Protein AF-X0UAB3-F1 (afdb_monomer)

Foldseek 3Di:
DVVCVVVVNPPVDDDDDDLLQADPAAFQAAQEAEEAAVVVSVVSHHQPLRVLRRHHAQGKYKYANDDDPVSLVVSQFDDWDDDPRIIITTRHDDPLAWWQFALLSALQSVNDTSRPPDDPDDDDQDDDDDDDPPPQFDKFQWTGEQQKTWIWTWDADPVRPDTWIKIWIARNRNRHTQDIDTAADPLHHRFQWGDYSQWIWHARHQQAFIFIAGNRYRHTPGTQPPLGQWPHWHADPQWIWTFHQFKIWTAHPPPSDTPDMDTDGGDDHGDNDD

Structure (mmCIF, N/CA/C/O backbone):
data_AF-X0UAB3-F1
#
_entry.id   AF-X0UAB3-F1
#
loop_
_atom_site.group_PDB
_atom_site.id
_atom_site.type_symbol
_atom_site.label_atom_id
_atom_site.label_alt_id
_atom_site.label_comp_id
_atom_site.label_asym_id
_atom_site.label_entity_id
_atom_site.label_seq_id
_atom_site.pdbx_PDB_ins_code
_atom_site.Cartn_x
_atom_site.Cartn_y
_atom_site.Cartn_z
_atom_site.occupancy
_atom_site.B_iso_or_equiv
_atom_site.auth_seq_id
_atom_site.auth_comp_id
_atom_site.auth_asym_id
_atom_site.auth_atom_id
_atom_site.pdbx_PDB_model_num
ATOM 1 N N . ARG A 1 1 ? 14.392 18.005 -23.464 1.00 85.31 1 ARG A N 1
ATOM 2 C CA . ARG A 1 1 ? 14.150 18.928 -22.321 1.00 85.31 1 ARG A CA 1
ATOM 3 C C . ARG A 1 1 ? 13.125 20.023 -22.640 1.00 85.31 1 ARG A C 1
ATOM 5 O O . ARG A 1 1 ? 12.101 20.034 -21.973 1.00 85.31 1 ARG A O 1
ATOM 12 N N . ALA A 1 2 ? 13.341 20.881 -23.650 1.00 91.12 2 ALA A N 1
ATOM 13 C CA . ALA A 1 2 ? 12.418 21.980 -23.999 1.00 91.12 2 ALA A CA 1
ATOM 14 C C . ALA A 1 2 ? 10.956 21.528 -24.200 1.00 91.12 2 ALA A C 1
ATOM 16 O O . ALA A 1 2 ? 10.045 22.136 -23.651 1.00 91.12 2 ALA A O 1
ATOM 17 N N . PHE A 1 3 ? 10.741 20.396 -24.880 1.00 93.38 3 PHE A N 1
ATOM 18 C CA . PHE A 1 3 ? 9.409 19.804 -25.062 1.00 93.38 3 PHE A CA 1
ATOM 19 C C . PHE A 1 3 ? 8.708 19.416 -23.744 1.00 93.38 3 PHE A C 1
ATOM 21 O O . PHE A 1 3 ? 7.523 19.661 -23.568 1.00 93.38 3 PHE A O 1
ATOM 28 N N . ILE A 1 4 ? 9.433 18.842 -22.778 1.00 93.62 4 ILE A N 1
ATOM 29 C CA . ILE A 1 4 ? 8.861 18.454 -21.473 1.00 93.62 4 ILE A CA 1
ATOM 30 C C . ILE A 1 4 ? 8.449 19.703 -20.687 1.00 93.62 4 ILE A C 1
ATOM 32 O O . ILE A 1 4 ? 7.400 19.730 -20.044 1.00 93.62 4 ILE A O 1
ATOM 36 N N . GLN A 1 5 ? 9.277 20.747 -20.757 1.00 93.88 5 GLN A N 1
ATOM 37 C CA . GLN A 1 5 ? 9.010 22.019 -20.101 1.00 93.88 5 GLN A CA 1
ATOM 38 C C . GLN A 1 5 ? 7.811 22.740 -20.725 1.00 93.88 5 GLN A C 1
ATOM 40 O O . GLN A 1 5 ? 6.956 23.208 -19.980 1.00 93.88 5 GLN A O 1
ATOM 45 N N . SER A 1 6 ? 7.688 22.766 -22.057 1.00 95.81 6 SER A N 1
ATOM 46 C CA . SER A 1 6 ? 6.532 23.381 -22.728 1.00 95.81 6 SER A CA 1
ATOM 47 C C . SER A 1 6 ? 5.211 22.661 -22.437 1.00 95.81 6 SER A C 1
ATOM 49 O O . SER A 1 6 ? 4.149 23.268 -22.530 1.00 95.81 6 SER A O 1
ATOM 51 N N . LYS A 1 7 ? 5.261 21.385 -22.030 1.00 96.44 7 LYS A N 1
ATOM 52 C CA . LYS A 1 7 ? 4.102 20.618 -21.548 1.00 96.44 7 LYS A CA 1
ATOM 53 C C . LYS A 1 7 ? 3.841 20.755 -20.041 1.00 96.44 7 LYS A C 1
ATOM 55 O O . LYS A 1 7 ? 2.912 20.132 -19.541 1.00 96.44 7 LYS A O 1
ATOM 60 N N . GLY A 1 8 ? 4.648 21.523 -19.302 1.00 94.69 8 GLY A N 1
ATOM 61 C CA . GLY A 1 8 ? 4.503 21.678 -17.848 1.00 94.69 8 GLY A CA 1
ATOM 62 C C . GLY A 1 8 ? 4.806 20.401 -17.050 1.00 94.69 8 GLY A C 1
ATOM 63 O O . GLY A 1 8 ? 4.380 20.268 -15.906 1.00 94.69 8 GLY A O 1
ATOM 64 N N . LEU A 1 9 ? 5.532 19.449 -17.645 1.00 94.69 9 LEU A N 1
ATOM 65 C CA . LEU A 1 9 ? 5.823 18.136 -17.052 1.00 94.69 9 LEU A CA 1
ATOM 66 C C . LEU A 1 9 ? 7.202 18.069 -16.380 1.00 94.69 9 LEU A C 1
ATOM 68 O O . LEU A 1 9 ? 7.599 17.021 -15.866 1.00 94.69 9 LEU A O 1
ATOM 72 N N . TYR A 1 10 ? 7.948 19.174 -16.383 1.00 89.50 10 TYR A N 1
ATOM 73 C CA . TYR A 1 10 ? 9.294 19.223 -15.821 1.00 89.50 10 TYR A CA 1
ATOM 74 C C . TYR A 1 10 ? 9.285 18.878 -14.323 1.00 89.50 10 TYR A C 1
ATOM 76 O O . TYR A 1 10 ? 8.430 19.339 -13.571 1.00 89.50 10 TYR A O 1
ATOM 84 N N . GLY A 1 11 ? 10.223 18.031 -13.893 1.00 87.94 11 GLY A N 1
ATOM 85 C CA . GLY A 1 11 ? 10.308 17.520 -12.519 1.00 87.94 11 GLY A CA 1
ATOM 86 C C . GLY A 1 11 ? 9.420 16.303 -12.230 1.00 87.94 11 GLY A C 1
ATOM 87 O O . GLY A 1 11 ? 9.748 15.529 -11.338 1.00 87.94 11 GLY A O 1
ATOM 88 N N . ARG A 1 12 ? 8.344 16.084 -13.000 1.00 89.94 12 ARG A N 1
ATOM 89 C CA . ARG A 1 12 ? 7.556 14.833 -12.972 1.00 89.94 12 ARG A CA 1
ATOM 90 C C . ARG A 1 12 ? 8.036 13.829 -14.011 1.00 89.94 12 ARG A C 1
ATOM 92 O O . ARG A 1 12 ? 7.967 12.629 -13.785 1.00 89.94 12 ARG A O 1
ATOM 99 N N . VAL A 1 13 ? 8.505 14.342 -15.144 1.00 93.38 13 VAL A N 1
ATOM 100 C CA . VAL A 1 13 ? 9.089 13.566 -16.232 1.00 93.38 13 VAL A CA 1
ATOM 101 C C . VAL A 1 13 ? 10.544 13.984 -16.385 1.00 93.38 13 VAL A C 1
ATOM 103 O O . VAL A 1 13 ? 10.855 15.168 -16.550 1.00 93.38 13 VAL A O 1
ATOM 106 N N . SER A 1 14 ? 11.431 12.998 -16.352 1.00 89.75 14 SER A N 1
ATOM 107 C CA . SER A 1 14 ? 12.828 13.116 -16.751 1.00 89.75 14 SER A CA 1
ATOM 108 C C . SER A 1 14 ? 13.074 12.243 -17.980 1.00 89.75 14 SER A C 1
ATOM 110 O O . SER A 1 14 ? 12.345 11.290 -18.244 1.00 89.75 14 SER A O 1
ATOM 112 N N . VAL A 1 15 ? 14.080 12.612 -18.767 1.00 91.12 15 VAL A N 1
ATOM 113 C CA . VAL A 1 15 ? 14.556 11.821 -19.904 1.00 91.12 15 VAL A CA 1
ATOM 114 C C . VAL A 1 15 ? 16.067 11.810 -19.825 1.00 91.12 15 VAL A C 1
ATOM 116 O O . VAL A 1 15 ? 16.679 12.857 -19.602 1.00 91.12 15 VAL A O 1
ATOM 119 N N . GLU A 1 16 ? 16.644 10.637 -20.022 1.00 87.94 16 GLU A N 1
ATOM 120 C CA . GLU A 1 16 ? 18.075 10.399 -19.944 1.00 87.94 16 GLU A CA 1
ATOM 121 C C . GLU A 1 16 ? 18.518 9.584 -21.159 1.00 87.94 16 GLU A C 1
ATOM 123 O O . GLU A 1 16 ? 17.743 8.801 -21.712 1.00 87.94 16 GLU A O 1
ATOM 128 N N . GLN A 1 17 ? 19.756 9.798 -21.596 1.00 88.38 17 GLN A N 1
ATOM 129 C CA . GLN A 1 17 ? 20.394 8.912 -22.561 1.00 88.38 17 GLN A CA 1
ATOM 130 C C . GLN A 1 17 ? 20.946 7.707 -21.804 1.00 88.38 17 GLN A C 1
ATOM 132 O O . GLN A 1 17 ? 21.662 7.874 -20.824 1.00 88.38 17 GLN A O 1
ATOM 137 N N . SER A 1 18 ? 20.626 6.500 -22.256 1.00 85.88 18 SER A N 1
ATOM 138 C CA . SER A 1 18 ? 21.084 5.266 -21.624 1.00 85.88 18 SER A CA 1
ATOM 139 C C . SER A 1 18 ? 21.777 4.385 -22.652 1.00 85.88 18 SER A C 1
ATOM 141 O O . SER A 1 18 ? 21.338 4.290 -23.799 1.00 85.88 18 SER A O 1
ATOM 143 N N . ASP A 1 19 ? 22.840 3.710 -22.220 1.00 87.69 19 ASP A N 1
ATOM 144 C CA . ASP A 1 19 ? 23.480 2.631 -22.975 1.00 87.69 19 ASP A CA 1
ATOM 145 C C . ASP A 1 19 ? 22.664 1.324 -22.942 1.00 87.69 19 ASP A C 1
ATOM 147 O O . ASP A 1 19 ? 23.064 0.327 -23.539 1.00 87.69 19 ASP A O 1
ATOM 151 N N . MET A 1 20 ? 21.521 1.339 -22.244 1.00 86.38 20 MET A N 1
ATOM 152 C CA . MET A 1 20 ? 20.597 0.232 -22.013 1.00 86.38 20 MET A CA 1
ATOM 153 C C . MET A 1 20 ? 21.186 -0.954 -21.245 1.00 86.38 20 MET A C 1
ATOM 155 O O . MET A 1 20 ? 20.482 -1.939 -21.058 1.00 86.38 20 MET A O 1
ATOM 159 N N . LYS A 1 21 ? 22.423 -0.878 -20.742 1.00 90.00 21 LYS A N 1
ATOM 160 C CA . LYS A 1 21 ? 23.054 -1.974 -19.987 1.00 90.00 21 LYS A CA 1
ATOM 161 C C . LYS A 1 21 ? 22.702 -1.922 -18.508 1.00 90.00 21 LYS A C 1
ATOM 163 O O . LYS A 1 21 ? 22.518 -2.965 -17.881 1.00 90.00 21 LYS A O 1
ATOM 168 N N . ARG A 1 22 ? 22.606 -0.711 -17.950 1.00 92.94 22 ARG A N 1
ATOM 169 C CA . ARG A 1 22 ? 22.250 -0.482 -16.547 1.00 92.94 22 ARG A CA 1
ATOM 170 C C . ARG A 1 22 ? 21.273 0.676 -16.411 1.00 92.94 22 ARG A C 1
ATOM 172 O O . ARG A 1 22 ? 21.481 1.755 -16.957 1.00 92.94 22 ARG A O 1
ATOM 179 N N . LEU A 1 23 ? 20.215 0.449 -15.647 1.00 94.00 23 LEU A N 1
ATOM 180 C CA . LEU A 1 23 ? 19.216 1.453 -15.333 1.00 94.00 23 LEU A CA 1
ATOM 181 C C . LEU A 1 23 ? 19.685 2.277 -14.119 1.00 94.00 23 LEU A C 1
ATOM 183 O O . LEU A 1 23 ? 20.128 1.692 -13.122 1.00 94.00 23 LEU A O 1
ATOM 187 N N . PRO A 1 24 ? 19.554 3.617 -14.147 1.00 92.75 24 PRO A N 1
ATOM 188 C CA . PRO A 1 24 ? 20.057 4.525 -13.109 1.00 92.75 24 PRO A CA 1
ATOM 189 C C . PRO A 1 24 ? 19.166 4.548 -11.850 1.00 92.75 24 PRO A C 1
ATOM 191 O O . PRO A 1 24 ? 18.986 5.577 -11.204 1.00 92.75 24 PRO A O 1
ATOM 194 N N . TYR A 1 25 ? 18.585 3.404 -11.490 1.00 93.94 25 TYR A N 1
ATOM 195 C CA . TYR A 1 25 ? 17.686 3.245 -10.353 1.00 93.94 25 TYR A CA 1
ATOM 196 C C . TYR A 1 25 ? 18.248 2.238 -9.357 1.00 93.94 25 TYR A C 1
ATOM 198 O O . TYR A 1 25 ? 18.882 1.245 -9.732 1.00 93.94 25 TYR A O 1
ATOM 206 N N . ALA A 1 26 ? 17.993 2.485 -8.073 1.00 93.75 26 ALA A N 1
ATOM 207 C CA . ALA A 1 26 ? 18.282 1.532 -7.011 1.00 93.75 26 ALA A CA 1
ATOM 208 C C . ALA A 1 26 ? 17.452 0.248 -7.182 1.00 93.75 26 ALA A C 1
ATOM 210 O 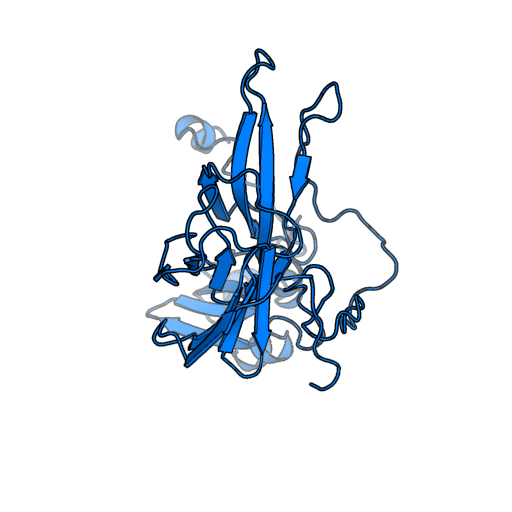O . ALA A 1 26 ? 16.507 0.186 -7.970 1.00 93.75 26 ALA A O 1
ATOM 211 N N . GLU A 1 27 ? 17.839 -0.802 -6.466 1.00 93.88 27 GLU A N 1
ATOM 212 C CA . GLU A 1 27 ? 17.008 -1.999 -6.359 1.00 93.88 27 GLU A CA 1
ATOM 213 C C . GLU A 1 27 ? 15.643 -1.682 -5.728 1.00 93.88 27 GLU A C 1
ATOM 215 O O . GLU A 1 27 ? 15.549 -0.835 -4.839 1.00 93.88 27 GLU A O 1
ATOM 220 N N . ASN A 1 28 ? 14.594 -2.381 -6.170 1.00 95.31 28 ASN A N 1
ATOM 221 C CA . ASN A 1 28 ? 13.241 -2.268 -5.616 1.00 95.31 28 ASN A CA 1
ATOM 222 C C . ASN A 1 28 ? 12.719 -0.821 -5.526 1.00 95.31 28 ASN A C 1
ATOM 224 O O . ASN A 1 28 ? 12.145 -0.435 -4.510 1.00 95.31 28 ASN A O 1
ATOM 228 N N . LEU A 1 29 ? 12.934 -0.012 -6.567 1.00 96.38 29 LEU A N 1
ATOM 229 C CA . LEU A 1 29 ? 12.560 1.405 -6.581 1.00 96.38 29 LEU A CA 1
ATOM 230 C C . LEU A 1 29 ? 11.394 1.712 -7.530 1.00 96.38 29 LEU A C 1
ATOM 232 O O . LEU A 1 29 ? 10.594 2.602 -7.255 1.00 96.38 29 LEU A O 1
ATOM 236 N N . VAL A 1 30 ? 11.291 1.007 -8.654 1.00 97.56 30 VAL A N 1
ATOM 237 C CA . VAL A 1 30 ? 10.366 1.323 -9.750 1.00 97.56 30 VAL A CA 1
ATOM 238 C C . VAL A 1 30 ? 9.122 0.437 -9.671 1.00 97.56 30 VAL A C 1
ATOM 240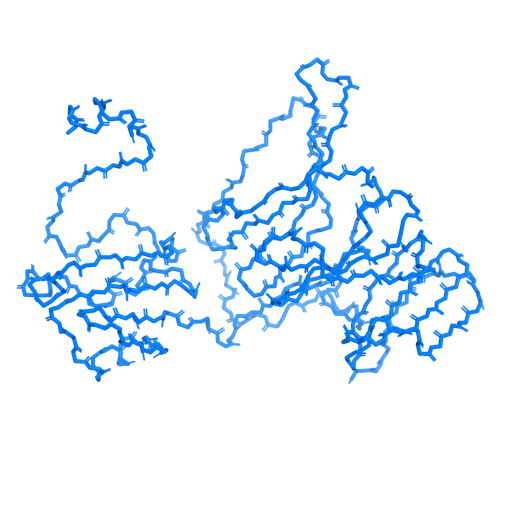 O O . VAL A 1 30 ? 9.236 -0.780 -9.662 1.00 97.56 30 VAL A O 1
ATOM 243 N N . ASN A 1 31 ? 7.918 1.012 -9.664 1.00 97.69 31 ASN A N 1
ATOM 244 C CA . ASN A 1 31 ? 6.680 0.214 -9.658 1.00 97.69 31 ASN A CA 1
ATOM 245 C C . ASN A 1 31 ? 6.307 -0.353 -11.030 1.00 97.69 31 ASN A C 1
ATOM 247 O O . ASN A 1 31 ? 5.654 -1.390 -11.115 1.00 97.69 31 ASN A O 1
ATOM 251 N N . LEU A 1 32 ? 6.669 0.348 -12.104 1.00 97.81 32 LEU A N 1
ATOM 252 C CA . LEU A 1 32 ? 6.261 0.005 -13.458 1.00 97.81 32 LEU A CA 1
ATOM 253 C C . LEU A 1 32 ? 7.374 0.332 -14.450 1.00 97.81 32 LEU A C 1
ATOM 255 O O . LEU A 1 32 ? 7.808 1.479 -14.544 1.00 97.81 32 LEU A O 1
ATOM 259 N N . VAL A 1 33 ? 7.786 -0.665 -15.225 1.00 97.19 33 VAL A N 1
ATOM 260 C CA . VAL A 1 33 ? 8.626 -0.481 -16.411 1.00 97.19 33 VAL A CA 1
ATOM 261 C C . VAL A 1 33 ? 7.766 -0.750 -17.635 1.00 97.19 33 VAL A C 1
ATOM 263 O O . VAL A 1 33 ? 7.107 -1.783 -17.710 1.00 97.19 33 VAL A O 1
ATOM 266 N N . VAL A 1 34 ? 7.773 0.174 -18.595 1.00 97.06 34 VAL A N 1
ATOM 267 C CA . VAL A 1 34 ? 7.040 0.029 -19.857 1.00 97.06 34 VAL A CA 1
ATOM 268 C C . VAL A 1 34 ? 8.036 -0.019 -21.010 1.00 97.06 34 VAL A C 1
ATOM 270 O O . VAL A 1 34 ? 8.827 0.906 -21.173 1.00 97.06 34 VAL A O 1
ATOM 273 N N . ALA A 1 35 ? 7.996 -1.084 -21.807 1.00 95.50 35 ALA A N 1
ATOM 274 C CA . ALA A 1 35 ? 8.861 -1.271 -22.968 1.00 95.50 35 ALA A CA 1
ATOM 275 C C . ALA A 1 35 ? 8.016 -1.517 -24.219 1.00 95.50 35 ALA A C 1
ATOM 277 O O . ALA A 1 35 ? 7.386 -2.560 -24.360 1.00 95.50 35 ALA A O 1
ATOM 278 N N . GLU A 1 36 ? 7.997 -0.568 -25.150 1.00 94.75 36 GLU A N 1
ATOM 279 C CA . GLU A 1 36 ? 7.212 -0.742 -26.374 1.00 94.75 36 GLU A CA 1
ATOM 280 C C . GLU A 1 36 ? 7.700 -1.920 -27.226 1.00 94.75 36 GLU A C 1
ATOM 282 O O . GLU A 1 36 ? 6.878 -2.647 -27.766 1.00 94.75 36 GLU A O 1
ATOM 287 N N . ASP A 1 37 ? 9.008 -2.151 -27.289 1.00 93.88 37 ASP A N 1
ATOM 288 C CA . ASP A 1 37 ? 9.599 -3.331 -27.918 1.00 93.88 37 ASP A CA 1
ATOM 289 C C . ASP A 1 37 ? 10.715 -3.867 -27.020 1.00 93.88 37 ASP A C 1
ATOM 291 O O . ASP A 1 37 ? 11.857 -3.405 -27.058 1.00 93.88 37 ASP A O 1
ATOM 295 N N . LEU A 1 38 ? 10.369 -4.821 -26.155 1.00 94.56 38 LEU A N 1
ATOM 296 C CA . LEU A 1 38 ? 11.330 -5.429 -25.244 1.00 94.56 38 LEU A CA 1
ATOM 297 C C . LEU A 1 38 ? 12.394 -6.225 -26.004 1.00 94.56 38 LEU A C 1
ATOM 299 O O . LEU A 1 38 ? 13.558 -6.159 -25.619 1.00 94.56 38 LEU A O 1
ATOM 303 N N . GLY A 1 39 ? 12.040 -6.914 -27.092 1.00 92.31 39 GLY A N 1
ATOM 304 C CA . GLY A 1 39 ? 12.983 -7.688 -27.900 1.00 92.31 39 GLY A CA 1
ATOM 305 C C . GLY A 1 39 ? 14.128 -6.824 -28.431 1.00 92.31 39 GLY A C 1
ATOM 306 O O . GLY A 1 39 ? 15.300 -7.172 -28.261 1.00 92.31 39 GLY A O 1
ATOM 307 N N . ALA A 1 40 ? 13.806 -5.645 -28.970 1.00 92.38 40 ALA A N 1
ATOM 308 C CA . ALA A 1 40 ? 14.805 -4.680 -29.422 1.00 92.38 40 ALA A CA 1
ATOM 309 C C . ALA A 1 40 ? 15.697 -4.162 -28.279 1.00 92.38 40 ALA A C 1
ATOM 311 O O . ALA A 1 40 ? 16.902 -3.981 -28.468 1.00 92.38 40 ALA A O 1
ATOM 312 N N . LEU A 1 41 ? 15.139 -3.934 -27.083 1.00 92.44 41 LEU A N 1
ATOM 313 C CA . LEU A 1 41 ? 15.923 -3.494 -25.922 1.00 92.44 41 LEU A CA 1
ATOM 314 C C . LEU A 1 41 ? 16.864 -4.590 -25.410 1.00 92.44 41 LEU A C 1
ATOM 316 O O . LEU A 1 41 ? 18.023 -4.301 -25.105 1.00 92.44 41 LEU A O 1
ATOM 320 N N . LEU A 1 42 ? 16.400 -5.842 -25.369 1.00 92.00 42 LEU A N 1
ATOM 321 C CA . LEU A 1 42 ? 17.237 -6.993 -25.024 1.00 92.00 42 LEU A CA 1
ATOM 322 C C . LEU A 1 42 ? 18.375 -7.164 -26.044 1.00 92.00 42 LEU A C 1
ATOM 324 O O . LEU A 1 42 ? 19.520 -7.377 -25.653 1.00 92.00 42 LEU A O 1
ATOM 328 N N . GLY A 1 43 ? 18.089 -6.987 -27.341 1.00 90.19 43 GLY A N 1
ATOM 329 C CA . GLY A 1 43 ? 19.094 -7.018 -28.411 1.00 90.19 43 GLY A CA 1
ATOM 330 C C . GLY A 1 43 ? 20.155 -5.914 -28.309 1.00 90.19 43 GLY A C 1
ATOM 331 O O . GLY A 1 43 ? 21.287 -6.110 -28.740 1.00 90.19 43 GLY A O 1
ATOM 332 N N . LYS A 1 44 ? 19.823 -4.775 -27.686 1.00 91.19 44 LYS A N 1
ATOM 333 C CA . LYS A 1 44 ? 20.766 -3.680 -27.388 1.00 91.19 44 LYS A CA 1
ATOM 334 C C . LYS A 1 44 ? 21.588 -3.897 -26.111 1.00 91.19 44 LYS A C 1
ATOM 336 O O . LYS A 1 44 ? 22.466 -3.090 -25.823 1.00 91.19 44 LYS A O 1
ATOM 341 N N . GLY A 1 45 ? 21.333 -4.972 -25.363 1.00 92.06 45 GLY A N 1
ATOM 342 C CA . GLY A 1 45 ? 22.102 -5.341 -24.173 1.00 92.06 45 GLY A CA 1
ATOM 343 C C . GLY A 1 45 ? 21.396 -5.123 -22.834 1.00 92.06 45 GLY A C 1
ATOM 344 O O . GLY A 1 45 ? 22.028 -5.327 -21.798 1.00 92.06 45 GLY A O 1
ATOM 345 N N . LEU A 1 46 ? 20.106 -4.760 -22.819 1.00 93.81 46 LEU A N 1
ATOM 346 C CA . LEU A 1 46 ? 19.330 -4.726 -21.577 1.00 93.81 46 LEU A CA 1
ATOM 347 C C . LEU A 1 46 ? 19.122 -6.144 -21.047 1.00 93.81 46 LEU A C 1
ATOM 349 O O . LEU A 1 46 ? 18.581 -7.005 -21.734 1.00 93.81 46 LEU A O 1
ATOM 353 N N . ALA A 1 47 ? 19.512 -6.398 -19.800 1.00 94.62 47 ALA A N 1
ATOM 354 C CA . ALA A 1 47 ? 19.272 -7.685 -19.159 1.00 94.62 47 ALA A CA 1
ATOM 355 C C . ALA A 1 47 ? 17.902 -7.712 -18.461 1.00 94.62 47 ALA A C 1
ATOM 357 O O . ALA A 1 47 ? 17.561 -6.796 -17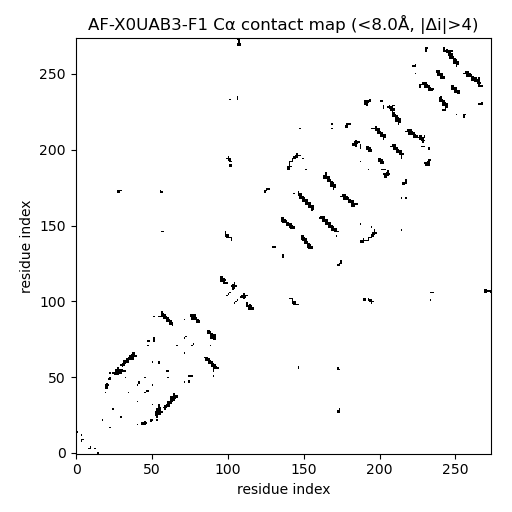.714 1.00 94.62 47 ALA A O 1
ATOM 358 N N . LEU A 1 48 ? 17.148 -8.813 -18.585 1.00 95.50 48 LEU A N 1
ATOM 359 C CA . LEU A 1 48 ? 15.907 -8.999 -17.810 1.00 95.50 48 LEU A CA 1
ATOM 360 C C . LEU A 1 48 ? 16.155 -8.928 -16.296 1.00 95.50 48 LEU A C 1
ATOM 362 O O . LEU A 1 48 ? 15.333 -8.379 -15.566 1.00 95.50 48 LEU A O 1
ATOM 366 N N . LYS A 1 49 ? 17.311 -9.417 -15.827 1.00 97.00 49 LYS A N 1
ATOM 367 C CA . LYS A 1 49 ? 17.731 -9.304 -14.420 1.00 97.00 49 LYS A CA 1
ATOM 368 C C . LYS A 1 49 ? 17.870 -7.855 -13.959 1.00 97.00 49 LYS A C 1
ATOM 370 O O . LYS A 1 49 ? 17.578 -7.564 -12.807 1.00 97.00 49 LYS A O 1
ATOM 375 N N . GLU A 1 50 ? 18.279 -6.949 -14.844 1.00 97.19 50 GLU A N 1
ATOM 376 C CA . GLU A 1 50 ? 18.398 -5.527 -14.519 1.00 97.19 50 GLU A CA 1
ATOM 377 C C . GLU A 1 50 ? 17.019 -4.875 -14.366 1.00 97.19 50 GLU A C 1
ATOM 379 O O . GLU A 1 50 ? 16.779 -4.139 -13.410 1.00 97.19 50 GLU A O 1
ATOM 384 N N . VAL A 1 51 ? 16.076 -5.218 -15.248 1.00 96.94 51 VAL A N 1
ATOM 385 C CA . VAL A 1 51 ? 14.672 -4.800 -15.116 1.00 96.94 51 VAL A CA 1
ATOM 386 C C . VAL A 1 51 ? 14.068 -5.349 -13.820 1.00 96.94 51 VAL A C 1
ATOM 388 O O . VAL A 1 51 ? 13.449 -4.615 -13.053 1.00 96.94 51 VAL A O 1
ATOM 391 N N . PHE A 1 52 ? 14.299 -6.630 -13.529 1.00 97.81 52 PHE A N 1
ATOM 392 C CA . PHE A 1 52 ? 13.832 -7.265 -12.300 1.00 97.81 52 PHE A CA 1
ATOM 393 C C . PHE A 1 52 ? 14.450 -6.639 -11.041 1.00 97.81 52 PHE A C 1
ATOM 395 O O . PHE A 1 52 ? 13.763 -6.487 -10.030 1.00 97.81 52 PHE A O 1
ATOM 402 N N . ARG A 1 53 ? 15.728 -6.237 -11.087 1.00 97.25 53 ARG A N 1
ATOM 403 C CA . ARG A 1 53 ? 16.428 -5.572 -9.979 1.00 97.25 53 ARG A CA 1
ATOM 404 C C . ARG A 1 53 ? 15.744 -4.265 -9.596 1.00 97.25 53 ARG A C 1
ATOM 406 O O . ARG A 1 53 ? 15.506 -4.040 -8.411 1.00 97.25 53 ARG A O 1
ATOM 413 N N . VAL A 1 54 ? 15.441 -3.408 -10.573 1.00 97.44 54 VAL A N 1
ATOM 414 C CA . VAL A 1 54 ? 14.872 -2.079 -10.294 1.00 97.44 54 VAL A CA 1
ATOM 415 C C . VAL A 1 54 ? 13.407 -2.129 -9.888 1.00 97.44 54 VAL A C 1
ATOM 417 O O . VAL A 1 54 ? 12.967 -1.242 -9.160 1.00 97.44 54 VAL A O 1
ATOM 420 N N . LEU A 1 55 ? 12.655 -3.142 -10.330 1.00 98.50 55 LEU A N 1
ATOM 421 C CA . LEU A 1 55 ? 11.243 -3.272 -9.987 1.00 98.50 55 LEU A CA 1
ATOM 422 C C . LEU A 1 55 ? 11.049 -3.515 -8.488 1.00 98.50 55 LEU A C 1
ATOM 424 O O . LEU A 1 55 ? 11.752 -4.335 -7.896 1.00 98.50 55 LEU A O 1
ATOM 428 N N . THR A 1 56 ? 10.085 -2.834 -7.872 1.00 97.69 56 THR A N 1
ATOM 429 C CA . THR A 1 56 ? 9.615 -3.154 -6.516 1.00 97.69 56 THR A CA 1
ATOM 430 C C . THR A 1 56 ? 8.996 -4.556 -6.493 1.00 97.69 56 THR A C 1
ATOM 432 O O . THR A 1 56 ? 8.512 -5.038 -7.521 1.00 97.69 56 THR A O 1
ATOM 435 N N . PRO A 1 57 ? 8.966 -5.249 -5.345 1.00 96.50 57 PRO A N 1
ATOM 436 C CA . PRO A 1 57 ? 8.005 -6.327 -5.150 1.00 96.50 57 PRO A CA 1
ATOM 437 C C . PRO A 1 57 ? 6.579 -5.847 -5.465 1.00 96.50 57 PRO A C 1
ATOM 439 O O . PRO A 1 57 ? 6.220 -4.719 -5.136 1.00 96.50 57 PRO A O 1
ATOM 442 N N . HIS A 1 58 ? 5.795 -6.685 -6.146 1.00 96.00 58 HIS A N 1
ATOM 443 C CA . HIS A 1 58 ? 4.520 -6.344 -6.801 1.00 96.00 58 HIS A CA 1
ATOM 444 C C . HIS A 1 58 ? 4.611 -5.359 -7.981 1.00 96.00 58 HIS A C 1
ATOM 446 O O . HIS A 1 58 ? 3.598 -5.086 -8.626 1.00 96.00 58 HIS A O 1
ATOM 452 N N . GLY A 1 59 ? 5.800 -4.851 -8.307 1.00 97.50 59 GLY A N 1
ATOM 453 C CA . GLY A 1 59 ? 6.039 -4.053 -9.501 1.00 97.50 59 GLY A CA 1
ATOM 454 C C . GLY A 1 59 ? 5.905 -4.878 -10.782 1.00 97.50 59 GLY A C 1
ATOM 455 O O . GLY A 1 59 ? 6.049 -6.104 -10.778 1.00 97.50 59 GLY A O 1
ATOM 456 N N . ALA A 1 60 ? 5.632 -4.203 -11.895 1.00 97.75 60 ALA A N 1
ATOM 457 C CA . ALA A 1 60 ? 5.321 -4.855 -13.161 1.00 97.75 60 ALA A CA 1
ATOM 458 C C . ALA A 1 60 ? 6.205 -4.375 -14.318 1.00 97.75 60 ALA A C 1
ATOM 460 O O . ALA A 1 60 ? 6.539 -3.197 -14.440 1.00 97.75 60 ALA A O 1
ATOM 461 N N . LEU A 1 61 ? 6.536 -5.306 -15.207 1.00 97.75 61 LEU A N 1
ATOM 462 C CA . LEU A 1 61 ? 7.070 -5.038 -16.535 1.00 97.75 61 LEU A CA 1
ATOM 463 C C . LEU A 1 61 ? 5.931 -5.179 -17.549 1.00 97.75 61 LEU A C 1
ATOM 465 O O . LEU A 1 61 ? 5.432 -6.282 -17.756 1.00 97.75 61 LEU A O 1
ATOM 469 N N . CYS A 1 62 ? 5.546 -4.082 -18.194 1.00 97.25 62 CYS A N 1
ATOM 470 C CA . CYS A 1 62 ? 4.581 -4.058 -19.291 1.00 97.25 62 CYS A CA 1
ATOM 471 C C . CYS A 1 62 ? 5.318 -3.896 -20.618 1.00 97.25 62 CYS A C 1
ATOM 473 O O . CYS A 1 62 ? 6.056 -2.928 -20.794 1.00 97.25 62 CYS A O 1
ATOM 475 N N . PHE A 1 63 ? 5.126 -4.804 -21.570 1.00 96.44 63 PHE A N 1
ATOM 476 C CA . PHE A 1 63 ? 5.886 -4.758 -22.812 1.00 96.44 63 PHE A CA 1
ATOM 477 C C . PHE A 1 63 ? 5.171 -5.308 -24.044 1.00 96.44 63 PHE A C 1
ATOM 479 O O . PHE A 1 63 ? 4.274 -6.140 -23.921 1.00 96.44 63 PHE A O 1
ATOM 486 N N . LYS A 1 64 ? 5.614 -4.875 -25.232 1.00 94.88 64 LYS A N 1
ATOM 487 C CA . LYS A 1 64 ? 5.380 -5.575 -26.510 1.00 94.88 64 LYS A CA 1
ATOM 488 C C . LYS A 1 64 ? 6.710 -6.126 -27.052 1.00 94.88 64 LYS A C 1
ATOM 490 O O . LYS A 1 64 ? 7.757 -5.967 -26.425 1.00 94.88 64 LYS A O 1
ATOM 495 N N . GLY A 1 65 ? 6.680 -6.802 -28.202 1.00 79.94 65 GLY A N 1
ATOM 496 C CA . GLY A 1 65 ? 7.896 -7.278 -28.886 1.00 79.94 65 GLY A CA 1
ATOM 497 C C . GLY A 1 65 ? 8.416 -8.648 -28.435 1.00 79.94 65 GLY A C 1
ATOM 498 O O . GLY A 1 65 ? 9.497 -9.047 -28.847 1.00 79.94 65 GLY A O 1
ATOM 499 N N . GLY A 1 66 ? 7.632 -9.384 -27.637 1.00 72.88 66 GLY A N 1
ATOM 500 C CA . GLY A 1 66 ? 7.907 -10.771 -27.255 1.00 72.88 66 GLY A CA 1
ATOM 501 C C . GLY A 1 66 ? 9.058 -10.934 -26.255 1.00 72.88 66 GLY A C 1
ATOM 502 O O . GLY A 1 66 ? 10.159 -10.422 -26.421 1.00 72.88 66 GLY A O 1
ATOM 503 N N . ALA A 1 67 ? 8.817 -11.707 -25.203 1.00 72.31 67 ALA A N 1
ATOM 504 C CA . ALA A 1 67 ? 9.868 -12.254 -24.359 1.00 72.31 67 ALA A CA 1
ATOM 505 C C . ALA A 1 67 ? 9.510 -13.703 -24.070 1.00 72.31 67 ALA A C 1
ATOM 507 O O . ALA A 1 67 ? 8.352 -14.017 -23.794 1.00 72.31 67 ALA A O 1
ATOM 508 N N . ASP A 1 68 ? 10.506 -14.576 -24.166 1.00 82.50 68 ASP A N 1
ATOM 509 C CA . ASP A 1 68 ? 10.340 -15.988 -23.857 1.00 82.50 68 ASP A CA 1
ATOM 510 C C . ASP A 1 68 ? 9.851 -16.150 -22.406 1.00 82.50 68 ASP A C 1
ATOM 512 O O . ASP A 1 68 ? 10.481 -15.655 -21.464 1.00 82.50 68 ASP A O 1
ATOM 516 N N . ALA A 1 69 ? 8.713 -16.825 -22.227 1.00 83.44 69 ALA A N 1
ATOM 517 C CA . ALA A 1 69 ? 8.108 -17.026 -20.911 1.00 83.44 69 ALA A CA 1
ATOM 518 C C . ALA A 1 69 ? 9.042 -17.804 -19.964 1.00 83.44 69 ALA A C 1
ATOM 520 O O . ALA A 1 69 ? 9.072 -17.532 -18.761 1.00 83.44 69 ALA A O 1
ATOM 521 N N . GLY A 1 70 ? 9.858 -18.715 -20.507 1.00 86.94 70 GLY A N 1
ATOM 522 C CA . GLY A 1 70 ? 10.898 -19.426 -19.767 1.00 86.94 70 GLY A CA 1
ATOM 523 C C . GLY A 1 70 ? 11.967 -18.480 -19.222 1.00 86.94 70 GLY A C 1
ATOM 524 O O . GLY A 1 70 ? 12.313 -18.567 -18.045 1.00 86.94 70 GLY A O 1
ATOM 525 N N . LYS A 1 71 ? 12.434 -17.514 -20.021 1.00 90.69 71 LYS A N 1
ATOM 526 C CA . LYS A 1 71 ? 13.392 -16.480 -19.585 1.00 90.69 71 LYS A CA 1
ATOM 527 C C . LYS A 1 71 ? 12.816 -15.559 -18.511 1.00 90.69 71 LYS A C 1
ATOM 529 O O . LYS A 1 71 ? 13.536 -15.206 -17.574 1.00 90.69 71 LYS A O 1
ATOM 534 N N . LEU A 1 72 ? 11.541 -15.178 -18.616 1.00 93.81 72 LEU A N 1
ATOM 535 C CA . LEU A 1 72 ? 10.864 -14.389 -17.578 1.00 93.81 72 LEU A CA 1
ATOM 536 C C . LEU A 1 72 ? 10.819 -15.157 -16.252 1.00 93.81 72 LEU A C 1
ATOM 538 O O . LEU A 1 72 ? 11.269 -14.638 -15.228 1.00 93.81 72 LEU A O 1
ATOM 542 N N . LYS A 1 73 ? 10.379 -16.419 -16.288 1.00 93.62 73 LYS A N 1
ATOM 543 C CA . LYS A 1 73 ? 10.328 -17.287 -15.106 1.00 93.62 73 LYS A CA 1
ATOM 544 C C . LYS A 1 73 ? 11.716 -17.536 -14.510 1.00 93.62 73 LYS A C 1
ATOM 546 O O . LYS A 1 73 ? 11.893 -17.399 -13.306 1.00 93.62 73 LYS A O 1
ATOM 551 N N . ALA A 1 74 ? 12.720 -17.817 -15.343 1.00 94.75 74 ALA A N 1
ATOM 552 C CA . ALA A 1 74 ? 14.108 -18.015 -14.911 1.00 94.75 74 ALA A CA 1
ATOM 553 C C . ALA A 1 74 ? 14.743 -16.751 -14.300 1.00 94.75 74 ALA A C 1
ATOM 555 O O . ALA A 1 74 ? 15.691 -16.846 -13.525 1.00 94.75 74 ALA A O 1
ATOM 556 N N . THR A 1 75 ? 14.229 -15.565 -14.639 1.00 96.06 75 THR A N 1
ATOM 557 C CA . THR A 1 75 ? 14.644 -14.298 -14.020 1.00 96.06 75 THR A CA 1
ATOM 558 C C . THR A 1 75 ? 14.001 -14.090 -12.642 1.00 96.06 75 THR A C 1
ATOM 560 O O . THR A 1 75 ? 14.551 -13.353 -11.828 1.00 96.06 75 THR A O 1
ATOM 563 N N . GLY A 1 76 ? 12.866 -14.743 -12.371 1.00 96.38 76 GLY A N 1
ATOM 564 C CA . GLY A 1 76 ? 12.108 -14.618 -11.125 1.00 96.38 76 GLY A CA 1
ATOM 565 C C . GLY A 1 76 ? 10.766 -13.897 -11.267 1.00 96.38 76 GLY A C 1
ATOM 566 O O . GLY A 1 76 ? 10.104 -13.660 -10.259 1.00 96.38 76 GLY A O 1
ATOM 567 N N . PHE A 1 77 ? 10.339 -13.537 -12.485 1.00 96.88 77 PHE A N 1
ATOM 568 C CA . PHE A 1 77 ? 8.977 -13.039 -12.688 1.00 96.88 77 PHE A CA 1
ATOM 569 C C . PHE A 1 77 ? 7.964 -14.147 -12.388 1.00 96.88 77 PHE A C 1
ATOM 571 O O . PHE A 1 77 ? 8.168 -15.307 -12.751 1.00 96.88 77 PHE A O 1
ATOM 578 N N . GLY A 1 78 ? 6.886 -13.770 -11.705 1.00 94.38 78 GLY A N 1
ATOM 579 C CA . GLY A 1 78 ? 5.819 -14.672 -11.304 1.00 94.38 78 GLY A CA 1
ATOM 580 C C . GLY A 1 78 ? 4.706 -14.667 -12.338 1.00 94.38 78 GLY A C 1
ATOM 581 O O . GLY A 1 78 ? 4.829 -15.241 -13.417 1.00 94.38 78 GLY A O 1
ATOM 582 N N . GLU A 1 79 ? 3.603 -14.014 -11.994 1.00 92.00 79 GLU A N 1
ATOM 583 C CA . GLU A 1 79 ? 2.436 -13.948 -12.857 1.00 92.00 79 GLU A CA 1
ATOM 584 C C . GLU A 1 79 ? 2.729 -13.205 -14.170 1.00 92.00 79 GLU A C 1
ATOM 586 O O . GLU A 1 79 ? 3.266 -12.093 -14.165 1.00 92.00 79 GLU A O 1
ATOM 591 N N . VAL A 1 80 ? 2.335 -13.820 -15.289 1.00 93.62 80 VAL A N 1
ATOM 592 C CA . VAL A 1 80 ? 2.408 -13.234 -16.629 1.00 93.62 80 VAL A CA 1
ATOM 593 C C . VAL A 1 80 ? 1.015 -13.238 -17.245 1.00 93.62 80 VAL A C 1
ATOM 595 O O . VAL A 1 80 ? 0.368 -14.281 -17.324 1.00 93.62 80 VAL A O 1
ATOM 598 N N . ARG A 1 81 ? 0.548 -12.069 -17.683 1.00 93.00 81 ARG A N 1
ATOM 599 C CA . ARG A 1 81 ? -0.751 -11.883 -18.340 1.00 93.00 81 ARG A CA 1
ATOM 600 C C . ARG A 1 81 ? -0.552 -11.187 -19.675 1.00 93.00 81 ARG A C 1
ATOM 602 O O . ARG A 1 81 ? 0.256 -10.268 -19.767 1.00 93.00 81 ARG A O 1
ATOM 609 N N . THR A 1 82 ? -1.330 -11.556 -20.682 1.00 92.06 82 THR A N 1
ATOM 610 C CA . THR A 1 82 ? -1.303 -10.898 -21.994 1.00 92.06 82 THR A CA 1
ATOM 611 C C . THR A 1 82 ? -2.683 -10.344 -22.318 1.00 92.06 82 THR A C 1
ATOM 613 O O . THR A 1 82 ? -3.694 -10.999 -22.078 1.00 92.06 82 THR A O 1
ATOM 616 N N . SER A 1 83 ? -2.723 -9.121 -22.841 1.00 89.75 83 SER A N 1
ATOM 617 C CA . SER A 1 83 ? -3.933 -8.460 -23.321 1.00 89.75 83 SER A CA 1
ATOM 618 C C . SER A 1 83 ? -3.611 -7.664 -24.585 1.00 89.75 83 SER A C 1
ATOM 620 O O . SER A 1 83 ? -2.834 -6.704 -24.561 1.00 89.75 83 SER A O 1
ATOM 622 N N . GLY A 1 84 ? -4.175 -8.093 -25.716 1.00 90.88 84 GLY A N 1
ATOM 623 C CA . GLY A 1 84 ? -3.817 -7.564 -27.031 1.00 90.88 84 GLY A CA 1
ATOM 624 C C . GLY A 1 84 ? -2.320 -7.732 -27.317 1.00 90.88 84 GLY A C 1
ATOM 625 O O . GLY A 1 84 ? -1.768 -8.816 -27.157 1.00 90.88 84 GLY A O 1
ATOM 626 N N . ALA A 1 85 ? -1.659 -6.646 -27.720 1.00 92.06 85 ALA A N 1
ATOM 627 C CA . ALA A 1 85 ? -0.222 -6.632 -28.011 1.00 92.06 85 ALA A CA 1
ATOM 628 C C . ALA A 1 85 ? 0.675 -6.490 -26.765 1.00 92.06 85 ALA A C 1
ATOM 630 O O . ALA A 1 85 ? 1.899 -6.488 -26.897 1.00 92.06 85 ALA A O 1
ATOM 631 N N . TRP A 1 86 ? 0.088 -6.315 -25.579 1.00 95.44 86 TRP A N 1
ATOM 632 C CA . TRP A 1 86 ? 0.827 -6.073 -24.346 1.00 95.44 86 TRP A CA 1
ATOM 633 C C . TRP A 1 86 ? 0.871 -7.318 -23.471 1.00 95.44 86 TRP A C 1
ATOM 635 O O . TRP A 1 86 ? -0.150 -7.953 -23.209 1.00 95.44 86 TRP A O 1
ATOM 645 N N . THR A 1 87 ? 2.053 -7.600 -22.940 1.00 95.25 87 THR A N 1
ATOM 646 C CA . THR A 1 87 ? 2.277 -8.588 -21.890 1.00 95.25 87 THR A CA 1
ATOM 647 C C . THR A 1 87 ? 2.725 -7.879 -20.621 1.00 95.25 87 THR A C 1
ATOM 649 O O . THR A 1 87 ? 3.528 -6.950 -20.663 1.00 95.25 87 THR A O 1
ATOM 652 N N . VAL A 1 88 ? 2.195 -8.318 -19.486 1.00 96.25 88 VAL A N 1
ATOM 653 C CA . VAL A 1 88 ? 2.526 -7.836 -18.148 1.00 96.25 88 VAL A CA 1
ATOM 654 C C . VAL A 1 88 ? 3.150 -8.985 -17.376 1.00 96.25 88 VAL A C 1
ATOM 656 O O . VAL A 1 88 ? 2.514 -10.022 -17.222 1.00 96.25 88 VAL A O 1
ATOM 659 N N . ALA A 1 89 ? 4.372 -8.800 -16.886 1.00 97.00 89 ALA A N 1
ATOM 660 C CA . ALA A 1 89 ? 5.050 -9.730 -15.991 1.00 97.00 89 ALA A CA 1
ATOM 661 C C . ALA A 1 89 ? 5.258 -9.067 -14.625 1.00 97.00 89 ALA A C 1
ATOM 663 O O . ALA A 1 89 ? 5.829 -7.978 -14.542 1.00 97.00 89 ALA A O 1
ATOM 664 N N . VAL A 1 90 ? 4.795 -9.709 -13.554 1.00 97.62 90 VAL A N 1
ATOM 665 C CA . VAL A 1 90 ? 4.833 -9.153 -12.194 1.00 97.62 90 VAL A CA 1
ATOM 666 C C . VAL A 1 90 ? 6.006 -9.733 -11.415 1.00 97.62 90 VAL A C 1
ATOM 668 O O . VAL A 1 90 ? 6.241 -10.944 -11.416 1.00 97.62 90 VAL A O 1
ATOM 671 N N . LYS A 1 91 ? 6.742 -8.865 -10.721 1.00 98.00 91 LYS A N 1
ATOM 672 C CA . LYS A 1 91 ? 7.733 -9.276 -9.734 1.00 98.00 91 LYS A CA 1
ATOM 673 C C . LYS A 1 91 ? 7.007 -9.730 -8.464 1.00 98.00 91 LYS A C 1
ATOM 675 O O . LYS A 1 91 ? 6.345 -8.905 -7.829 1.00 98.00 91 LYS A O 1
ATOM 680 N N . PRO A 1 92 ? 7.097 -11.012 -8.077 1.00 97.19 92 PRO A N 1
ATOM 681 C CA . PRO A 1 92 ? 6.435 -11.484 -6.875 1.00 97.19 92 PRO A CA 1
ATOM 682 C C . PRO A 1 92 ? 7.066 -10.844 -5.639 1.00 97.19 92 PRO A C 1
ATOM 684 O O . PRO A 1 92 ? 8.242 -10.466 -5.634 1.00 97.19 92 PRO A O 1
ATOM 687 N N . ARG A 1 93 ? 6.273 -10.738 -4.575 1.00 95.06 93 ARG A N 1
ATOM 688 C CA . ARG A 1 93 ? 6.820 -10.470 -3.251 1.00 95.06 93 ARG A CA 1
ATOM 689 C C . ARG A 1 93 ? 7.508 -11.733 -2.730 1.00 95.06 93 ARG A C 1
ATOM 691 O O . ARG A 1 93 ? 6.896 -12.796 -2.831 1.00 95.06 93 ARG A O 1
ATOM 698 N N . PRO A 1 94 ? 8.750 -11.639 -2.219 1.00 94.88 94 PRO A N 1
ATOM 699 C CA . PRO A 1 94 ? 9.419 -12.780 -1.599 1.00 94.88 94 PRO A CA 1
ATOM 700 C C . PRO A 1 94 ? 8.566 -13.382 -0.478 1.00 94.88 94 PRO A C 1
ATOM 702 O O . PRO A 1 94 ? 7.951 -12.633 0.281 1.00 94.88 94 PRO A O 1
ATOM 705 N N . ALA A 1 95 ? 8.539 -14.710 -0.376 1.00 94.25 95 ALA A N 1
ATOM 706 C CA . ALA A 1 95 ? 7.744 -15.414 0.634 1.00 94.25 95 ALA A CA 1
ATOM 707 C C . ALA A 1 95 ? 8.331 -15.251 2.047 1.00 94.25 95 ALA A C 1
ATOM 709 O O . ALA A 1 95 ? 7.623 -15.355 3.040 1.00 94.25 95 ALA A O 1
ATOM 710 N N . GLU A 1 96 ? 9.626 -14.966 2.110 1.00 95.88 96 GLU A N 1
ATOM 711 C CA . GLU A 1 96 ? 10.438 -14.749 3.302 1.00 95.88 96 GLU A CA 1
ATOM 712 C C . GLU A 1 96 ? 10.275 -13.344 3.899 1.00 95.88 96 GLU A C 1
ATOM 714 O O . GLU A 1 96 ? 10.803 -13.066 4.976 1.00 95.88 96 GLU A O 1
ATOM 719 N N . MET A 1 97 ? 9.605 -12.442 3.173 1.00 95.00 97 MET A N 1
ATOM 720 C CA . MET A 1 97 ? 9.390 -11.064 3.595 1.00 95.00 97 MET A CA 1
ATOM 721 C C . MET A 1 97 ? 8.121 -10.956 4.423 1.00 95.00 97 MET A C 1
ATOM 723 O O . MET A 1 97 ? 7.030 -11.264 3.940 1.00 95.00 97 MET A O 1
ATOM 727 N N . ASP A 1 98 ? 8.250 -10.400 5.613 1.00 94.88 98 ASP A N 1
ATOM 728 C CA . ASP A 1 98 ? 7.161 -10.353 6.575 1.00 94.88 98 ASP A CA 1
ATOM 729 C C . ASP A 1 98 ? 6.401 -9.024 6.535 1.00 94.88 98 ASP A C 1
ATOM 731 O O . ASP A 1 98 ? 6.850 -8.025 5.961 1.00 94.88 98 ASP A O 1
ATOM 735 N N . ASP A 1 99 ? 5.207 -9.028 7.115 1.00 94.25 99 ASP A N 1
ATOM 736 C CA . ASP A 1 99 ? 4.412 -7.835 7.384 1.00 94.25 99 ASP A CA 1
ATOM 737 C C . ASP A 1 99 ? 4.568 -7.405 8.852 1.00 94.25 99 ASP A C 1
ATOM 739 O O . ASP A 1 99 ? 5.041 -8.158 9.695 1.00 94.25 99 ASP A O 1
ATOM 743 N N . TRP A 1 100 ? 4.149 -6.181 9.173 1.00 94.56 100 TRP A N 1
ATOM 744 C CA . TRP A 1 100 ? 4.049 -5.701 10.554 1.00 94.56 100 TRP A CA 1
ATOM 745 C C . TRP A 1 100 ? 2.627 -5.169 10.796 1.00 94.56 100 TRP A C 1
ATOM 747 O O . TRP A 1 100 ? 2.395 -3.953 10.793 1.00 94.56 100 TRP A O 1
ATOM 757 N N . PRO A 1 101 ? 1.633 -6.073 10.904 1.00 92.69 101 PRO A N 1
ATOM 758 C CA . PRO A 1 101 ? 0.217 -5.713 10.842 1.00 92.69 101 PRO A CA 1
ATOM 759 C C . PRO A 1 101 ? -0.317 -5.064 12.127 1.00 92.69 101 PRO A C 1
ATOM 761 O O . PRO A 1 101 ? -1.333 -4.368 12.071 1.00 92.69 101 PRO A O 1
ATOM 764 N N . TYR A 1 102 ? 0.369 -5.270 13.256 1.00 87.88 102 TYR A N 1
ATOM 765 C CA . TYR A 1 102 ? 0.043 -4.764 14.595 1.00 87.88 102 TYR A CA 1
ATOM 766 C C . TYR A 1 102 ? 1.199 -3.981 15.186 1.00 87.88 102 TYR A C 1
ATOM 768 O O . TYR A 1 102 ? 2.335 -4.169 14.781 1.00 87.88 102 TYR A O 1
ATOM 776 N N . PHE A 1 103 ? 0.943 -3.197 16.232 1.00 85.44 103 PHE A N 1
ATOM 777 C CA . PHE A 1 103 ? 2.026 -2.619 17.026 1.00 85.44 103 PHE A CA 1
ATOM 778 C C . PHE A 1 103 ? 2.972 -3.675 17.614 1.00 85.44 103 PHE A C 1
ATOM 780 O O . PHE A 1 103 ? 4.168 -3.620 17.345 1.00 85.44 103 PHE A O 1
ATOM 787 N N . ASP A 1 104 ? 2.434 -4.664 18.333 1.00 85.94 104 ASP A N 1
ATOM 788 C CA . ASP A 1 104 ? 3.213 -5.725 18.993 1.00 85.94 104 ASP A CA 1
ATOM 789 C C . ASP A 1 104 ? 3.359 -6.980 18.095 1.00 85.94 104 ASP A C 1
ATOM 791 O O . ASP A 1 104 ? 3.350 -8.114 18.572 1.00 85.94 104 ASP A O 1
ATOM 795 N N . TYR A 1 105 ? 3.479 -6.763 16.775 1.00 86.94 105 TYR A N 1
ATOM 796 C CA . TYR A 1 105 ? 3.584 -7.757 15.692 1.00 86.94 105 TYR A CA 1
ATOM 797 C C . TYR A 1 105 ? 2.358 -8.658 15.457 1.00 86.94 105 TYR A C 1
ATOM 799 O O . TYR A 1 105 ? 1.916 -8.778 14.314 1.00 86.94 105 TYR A O 1
ATOM 807 N N . GLY A 1 106 ? 1.768 -9.223 16.509 1.00 83.81 106 GLY A N 1
ATOM 808 C CA . GLY A 1 106 ? 0.657 -10.171 16.438 1.00 83.81 106 GLY A CA 1
ATOM 809 C C . GLY A 1 106 ? -0.226 -10.157 17.694 1.00 83.81 106 GLY A C 1
ATOM 810 O O . GLY A 1 106 ? 0.115 -9.495 18.680 1.00 83.81 106 GLY A O 1
ATOM 811 N N . PRO A 1 107 ? -1.379 -10.855 17.684 1.00 83.62 107 PRO A N 1
ATOM 812 C CA . PRO A 1 107 ? -2.261 -10.978 18.849 1.00 83.62 107 PRO A CA 1
ATOM 813 C C . PRO A 1 107 ? -1.583 -11.576 20.092 1.00 83.62 107 PRO A C 1
ATOM 815 O O . PRO A 1 107 ? -2.043 -11.343 21.206 1.00 83.62 107 PRO A O 1
ATOM 818 N N . GLU A 1 108 ? -0.500 -12.327 19.909 1.00 84.12 108 GLU A N 1
ATOM 819 C CA . GLU A 1 108 ? 0.345 -12.907 20.953 1.00 84.12 108 GLU A CA 1
ATOM 820 C C . GLU A 1 108 ? 1.261 -11.883 21.646 1.00 84.12 108 GLU A C 1
ATOM 822 O O . GLU A 1 108 ? 1.771 -12.145 22.733 1.00 84.12 108 GLU A O 1
ATOM 827 N N . GLY A 1 109 ? 1.466 -10.706 21.043 1.00 82.75 109 GLY A N 1
ATOM 828 C CA . GLY A 1 109 ? 2.289 -9.637 21.612 1.00 82.75 109 GLY A CA 1
ATOM 829 C C . GLY A 1 109 ? 3.794 -9.926 21.620 1.00 82.75 109 GLY A C 1
ATOM 830 O O . GLY A 1 109 ? 4.501 -9.470 22.517 1.00 82.75 109 GLY A O 1
ATOM 831 N N . GLY A 1 110 ? 4.286 -10.707 20.654 1.00 84.31 110 GLY A N 1
ATOM 832 C CA . GLY A 1 110 ? 5.687 -11.133 20.597 1.00 84.31 110 GLY A CA 1
ATOM 833 C C . GLY A 1 110 ? 6.672 -10.032 20.196 1.00 84.31 110 GLY A C 1
ATOM 834 O O . GLY A 1 110 ? 7.850 -10.136 20.523 1.00 84.31 110 GLY A O 1
ATOM 835 N N . SER A 1 111 ? 6.214 -8.983 19.498 1.00 87.00 111 SER A N 1
ATOM 836 C CA . SER A 1 111 ? 7.031 -7.837 19.052 1.00 87.00 111 SER A CA 1
ATOM 837 C C . SER A 1 111 ? 8.317 -8.212 18.297 1.00 87.00 111 SER A C 1
ATOM 839 O O . SER A 1 111 ? 9.302 -7.472 18.315 1.00 87.00 111 SER A O 1
ATOM 841 N N . VAL A 1 112 ? 8.307 -9.353 17.604 1.00 90.19 112 VAL A N 1
ATOM 842 C CA . VAL A 1 112 ? 9.417 -9.864 16.793 1.00 90.19 112 VAL A CA 1
ATOM 843 C C . VAL A 1 112 ? 8.874 -10.263 15.428 1.00 90.19 112 VAL A C 1
ATOM 845 O O . VAL A 1 112 ? 7.942 -11.055 15.342 1.00 90.19 112 VAL A O 1
ATOM 848 N N . SER A 1 113 ? 9.477 -9.727 14.367 1.00 90.88 113 SER A N 1
ATOM 849 C CA . SER A 1 113 ? 9.136 -10.117 12.998 1.00 90.88 113 SER A CA 1
ATOM 850 C C . SER A 1 113 ? 9.705 -11.491 12.651 1.00 90.88 113 SER A C 1
ATOM 852 O O . SER A 1 113 ? 10.769 -11.881 13.129 1.00 90.88 113 SER A O 1
ATOM 854 N N . LYS A 1 114 ? 9.001 -12.193 11.767 1.00 92.06 114 LYS A N 1
ATOM 855 C CA . LYS A 1 114 ? 9.415 -13.422 11.086 1.00 92.06 114 LYS A CA 1
ATOM 856 C C . LYS A 1 114 ? 10.135 -13.142 9.756 1.00 92.06 114 LYS A C 1
ATOM 858 O O . LYS A 1 114 ? 10.308 -14.066 8.966 1.00 92.06 114 LYS A O 1
ATOM 863 N N . ASP A 1 115 ? 10.522 -11.892 9.482 1.00 93.69 115 ASP A N 1
ATOM 864 C CA . ASP A 1 115 ? 11.235 -11.518 8.258 1.00 93.69 115 ASP A CA 1
ATOM 865 C C . ASP A 1 115 ? 12.618 -12.176 8.222 1.00 93.69 115 ASP A C 1
ATOM 867 O O . ASP A 1 115 ? 13.419 -12.023 9.145 1.00 93.69 115 ASP A O 1
ATOM 871 N N . MET A 1 116 ? 12.905 -12.892 7.135 1.00 95.38 116 MET A N 1
ATOM 872 C CA . MET A 1 116 ? 14.181 -13.592 6.947 1.00 95.38 116 MET A CA 1
ATOM 873 C C . MET A 1 116 ? 15.117 -12.868 5.966 1.00 95.38 116 MET A C 1
ATOM 875 O O . MET A 1 116 ? 16.198 -13.369 5.656 1.00 95.38 116 MET A O 1
ATOM 879 N N . LEU A 1 117 ? 14.712 -11.706 5.444 1.00 91.81 117 LEU A N 1
ATOM 880 C CA . LEU A 1 117 ? 15.470 -10.907 4.476 1.00 91.81 117 LEU A CA 1
ATOM 881 C C . LEU A 1 117 ? 16.144 -9.690 5.113 1.00 91.81 117 LEU A C 1
ATOM 883 O O . LEU A 1 117 ? 17.110 -9.158 4.559 1.00 91.81 117 L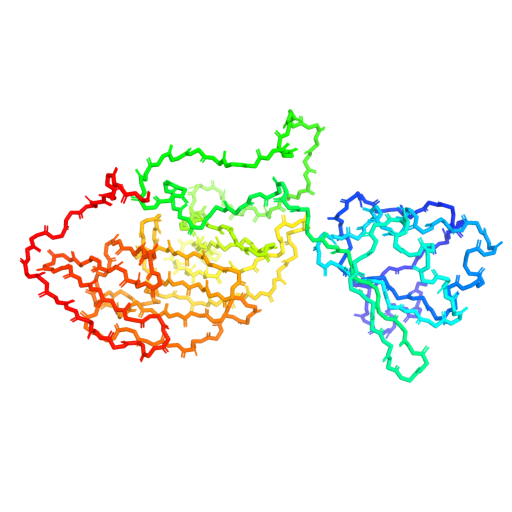EU A O 1
ATOM 887 N N . ALA A 1 118 ? 15.633 -9.227 6.251 1.00 86.69 118 ALA A N 1
ATOM 888 C CA . ALA A 1 118 ? 16.205 -8.137 7.015 1.00 86.69 118 ALA A CA 1
ATOM 889 C C . ALA A 1 118 ? 17.596 -8.527 7.543 1.00 86.69 118 ALA A C 1
ATOM 891 O O . ALA A 1 118 ? 17.745 -9.316 8.473 1.00 86.69 118 ALA A O 1
ATOM 892 N N . GLY A 1 119 ? 18.632 -7.951 6.935 1.00 87.69 119 GLY A N 1
ATOM 893 C CA . GLY A 1 119 ? 20.018 -8.050 7.387 1.00 87.69 119 GLY A CA 1
ATOM 894 C C . GLY A 1 119 ? 20.546 -6.729 7.960 1.00 87.69 119 GLY A C 1
ATOM 895 O O . GLY A 1 119 ? 19.788 -5.772 8.145 1.00 87.69 119 GLY A O 1
ATOM 896 N N . PRO A 1 120 ? 21.865 -6.635 8.207 1.00 90.56 120 PRO A N 1
ATOM 897 C CA . PRO A 1 120 ? 22.509 -5.381 8.582 1.00 90.56 120 PRO A CA 1
ATOM 898 C C . PRO A 1 120 ? 22.176 -4.253 7.596 1.00 90.56 120 PRO A C 1
ATOM 900 O O . PRO A 1 120 ? 22.247 -4.431 6.379 1.00 90.56 120 PRO A O 1
ATOM 903 N N . MET A 1 121 ? 21.824 -3.076 8.115 1.00 86.06 121 MET A N 1
ATOM 904 C CA . MET A 1 121 ? 21.486 -1.919 7.282 1.00 86.06 121 MET A CA 1
ATOM 905 C C . MET A 1 121 ? 22.724 -1.422 6.522 1.00 86.06 121 MET A C 1
ATOM 907 O O . MET A 1 121 ? 23.697 -0.989 7.134 1.00 86.06 121 MET A O 1
ATOM 911 N N . THR A 1 122 ? 22.678 -1.440 5.188 1.00 88.94 122 THR A N 1
ATOM 912 C CA . THR A 1 122 ? 23.793 -0.995 4.324 1.00 88.94 122 THR A CA 1
ATOM 913 C C . THR A 1 122 ? 23.554 0.361 3.666 1.00 88.94 122 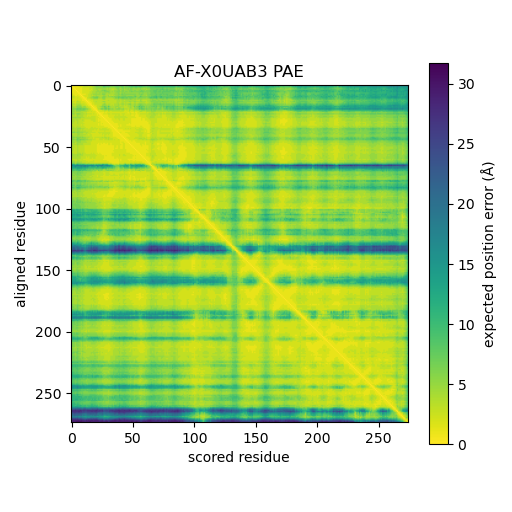THR A C 1
ATOM 915 O O . THR A 1 122 ? 24.496 1.014 3.222 1.00 88.94 122 THR A O 1
ATOM 918 N N . SER A 1 123 ? 22.298 0.798 3.569 1.00 89.25 123 SER A N 1
ATOM 919 C CA . SER A 1 123 ? 21.927 2.046 2.903 1.00 89.25 123 SER A CA 1
ATOM 920 C C . SER A 1 123 ? 20.575 2.568 3.385 1.00 89.25 123 SER A C 1
ATOM 922 O O . SER A 1 123 ? 19.729 1.819 3.875 1.00 89.25 123 SER A O 1
ATOM 924 N N . LEU A 1 124 ? 20.359 3.875 3.224 1.00 91.00 124 LEU A N 1
ATOM 925 C CA . LEU A 1 124 ? 19.044 4.486 3.396 1.00 91.00 124 LEU A CA 1
ATOM 926 C C . LEU A 1 124 ? 18.226 4.283 2.115 1.00 91.00 124 LEU A C 1
ATOM 928 O O . LEU A 1 124 ? 18.605 4.808 1.069 1.00 91.00 124 LEU A O 1
ATOM 932 N N . ARG A 1 125 ? 17.083 3.590 2.199 1.00 91.00 125 ARG A N 1
ATOM 933 C CA . ARG A 1 125 ? 16.225 3.350 1.025 1.00 91.00 125 ARG A CA 1
ATOM 934 C C . ARG A 1 125 ? 15.366 4.561 0.663 1.00 91.00 125 ARG A C 1
ATOM 936 O O . ARG A 1 125 ? 15.408 5.039 -0.464 1.00 91.00 125 ARG A O 1
ATOM 943 N N . TRP A 1 126 ? 14.615 5.094 1.619 1.00 93.31 126 TRP A N 1
ATOM 944 C CA . TRP A 1 126 ? 13.862 6.335 1.448 1.00 93.31 126 TRP A CA 1
ATOM 945 C C . TRP A 1 126 ? 13.608 6.994 2.802 1.00 93.31 126 TRP A C 1
ATOM 947 O O . TRP A 1 126 ? 13.666 6.358 3.851 1.00 93.31 126 TRP A O 1
ATOM 957 N N . ARG A 1 127 ? 13.317 8.297 2.778 1.00 90.69 127 ARG A N 1
ATOM 958 C CA . ARG A 1 127 ? 12.816 9.033 3.942 1.00 90.69 127 ARG A CA 1
ATOM 959 C C . ARG A 1 127 ? 11.700 9.966 3.509 1.00 90.69 127 ARG A C 1
ATOM 961 O O . ARG A 1 127 ? 11.737 10.520 2.411 1.00 90.69 127 ARG A O 1
ATOM 968 N N . ILE A 1 128 ? 10.752 10.208 4.402 1.00 85.62 128 ILE A N 1
ATOM 969 C CA . ILE A 1 128 ? 9.799 11.303 4.232 1.00 85.62 128 ILE A CA 1
ATOM 970 C C . ILE A 1 128 ? 10.394 12.591 4.805 1.00 85.62 128 ILE A C 1
ATOM 972 O O . ILE A 1 128 ? 11.078 12.545 5.830 1.00 85.62 128 ILE A O 1
ATOM 976 N N . PRO A 1 129 ? 10.135 13.758 4.198 1.00 77.19 129 PRO A N 1
ATOM 977 C CA . PRO A 1 129 ? 10.560 15.004 4.802 1.00 77.19 129 PRO A CA 1
ATOM 978 C C . PRO A 1 129 ? 9.750 15.274 6.080 1.00 77.19 129 PRO A C 1
ATOM 980 O O . PRO A 1 129 ? 8.507 15.246 6.086 1.00 77.19 129 PRO A O 1
ATOM 983 N N . MET A 1 130 ? 10.471 15.543 7.167 1.00 71.62 130 MET A N 1
ATOM 984 C CA . MET A 1 130 ? 9.923 16.000 8.441 1.00 71.62 130 MET A CA 1
ATOM 985 C C . MET A 1 130 ? 10.200 17.495 8.573 1.00 71.62 130 MET A C 1
ATOM 987 O O . MET A 1 130 ? 11.351 17.922 8.521 1.00 71.62 130 MET A O 1
ATOM 991 N N . TYR A 1 131 ? 9.140 18.295 8.687 1.00 63.47 131 TYR A N 1
ATOM 992 C CA . TYR A 1 131 ? 9.224 19.754 8.682 1.00 63.47 131 TYR A CA 1
ATOM 993 C C . TYR A 1 131 ? 8.755 20.264 10.038 1.00 63.47 131 TYR A C 1
ATOM 995 O O . TYR A 1 131 ? 7.674 20.827 10.162 1.00 63.47 131 TYR A O 1
ATOM 1003 N N . SER A 1 132 ? 9.547 20.044 11.083 1.00 57.03 132 SER A N 1
ATOM 1004 C CA . SER A 1 132 ? 9.197 20.572 12.396 1.00 57.03 132 SER A CA 1
ATOM 1005 C C . SER A 1 132 ? 10.403 21.197 13.070 1.00 57.03 132 SER A C 1
ATOM 1007 O O . SER A 1 132 ? 11.364 20.511 13.398 1.00 57.03 132 SER A O 1
ATOM 1009 N N . LYS A 1 133 ? 10.296 22.499 13.353 1.00 53.22 133 LYS A N 1
ATOM 1010 C CA . LYS A 1 133 ? 11.291 23.248 14.128 1.00 53.22 133 LYS A CA 1
ATOM 1011 C C . LYS A 1 133 ? 11.287 22.900 15.632 1.00 53.22 133 LYS A C 1
ATOM 1013 O O . LYS A 1 133 ? 12.210 23.300 16.322 1.00 53.22 133 LYS A O 1
ATOM 1018 N N . HIS A 1 134 ? 10.299 22.138 16.136 1.00 56.19 134 HIS A N 1
ATOM 1019 C CA . HIS A 1 134 ? 10.141 21.819 17.574 1.00 56.19 134 HIS A CA 1
ATOM 1020 C C . HIS A 1 134 ? 9.503 20.435 17.859 1.00 56.19 134 HIS A C 1
ATOM 1022 O O . HIS A 1 134 ? 8.613 20.338 18.696 1.00 56.19 134 HIS A O 1
ATOM 1028 N N . CYS A 1 135 ? 9.870 19.371 17.129 1.00 53.22 135 CYS A N 1
ATOM 1029 C CA . CYS A 1 135 ? 9.323 18.008 17.345 1.00 53.22 135 CYS A CA 1
ATOM 1030 C C . CYS A 1 135 ? 7.775 17.872 17.355 1.00 53.22 135 CYS A C 1
ATOM 1032 O O . CYS A 1 135 ? 7.227 16.993 18.011 1.00 53.22 135 CYS A O 1
ATOM 1034 N N . ARG A 1 136 ? 7.044 18.729 16.632 1.00 62.09 136 ARG A N 1
ATOM 1035 C CA . ARG A 1 136 ? 5.574 18.729 16.583 1.00 62.09 136 ARG A CA 1
ATOM 1036 C C . ARG A 1 136 ? 4.978 17.802 15.519 1.00 62.09 136 ARG A C 1
ATOM 1038 O O . ARG A 1 136 ? 3.821 17.404 15.635 1.00 62.09 136 ARG A O 1
ATOM 1045 N N . ASP A 1 137 ? 5.752 17.416 14.508 1.00 68.94 137 ASP A N 1
ATOM 1046 C CA . ASP A 1 137 ? 5.323 16.395 13.549 1.00 68.94 137 ASP A CA 1
ATOM 1047 C C . ASP A 1 137 ? 5.388 15.011 14.207 1.00 68.94 137 ASP A C 1
ATOM 1049 O O . ASP A 1 137 ? 6.413 14.337 14.171 1.00 68.94 137 ASP A O 1
ATOM 1053 N N . VAL A 1 138 ? 4.283 14.595 14.825 1.00 76.31 138 VAL A N 1
ATOM 1054 C CA . VAL A 1 138 ? 4.167 13.276 15.456 1.00 76.31 138 VAL A CA 1
ATOM 1055 C C . VAL A 1 138 ? 3.595 12.283 14.457 1.00 76.31 138 VAL A C 1
ATOM 1057 O O . VAL A 1 138 ? 2.561 12.550 13.828 1.00 76.31 138 VAL A O 1
ATOM 1060 N N . VAL A 1 139 ? 4.249 11.130 14.344 1.00 85.38 139 VAL A N 1
ATOM 1061 C CA . VAL A 1 139 ? 3.761 9.992 13.569 1.00 85.38 139 VAL A CA 1
ATOM 1062 C C . VAL A 1 139 ? 3.363 8.859 14.518 1.00 85.38 139 VAL A C 1
ATOM 1064 O O . VAL A 1 139 ? 4.052 8.640 15.507 1.00 85.38 139 VAL A O 1
ATOM 1067 N N . ARG A 1 140 ? 2.223 8.205 14.270 1.00 88.19 140 ARG A N 1
ATOM 1068 C CA . ARG A 1 140 ? 1.605 7.196 15.159 1.00 88.19 140 ARG A CA 1
ATOM 1069 C C . ARG A 1 140 ? 0.918 6.099 14.355 1.00 88.19 140 ARG A C 1
ATOM 1071 O O . ARG A 1 140 ? 0.596 6.346 13.187 1.00 88.19 140 ARG A O 1
ATOM 1078 N N . GLY A 1 141 ? 0.634 4.959 14.992 1.00 87.94 141 GLY A N 1
ATOM 1079 C CA . GLY A 1 141 ? -0.144 3.881 14.375 1.00 87.94 141 GLY A CA 1
ATOM 1080 C C . GLY A 1 141 ? 0.544 3.351 13.122 1.00 87.94 141 GLY A C 1
ATOM 1081 O O . GLY A 1 141 ? -0.068 3.298 12.057 1.00 87.94 141 GLY A O 1
ATOM 1082 N N . TRP A 1 142 ? 1.850 3.098 13.238 1.00 90.50 142 TRP A N 1
ATOM 1083 C CA . TRP A 1 142 ? 2.663 2.564 12.151 1.00 90.50 142 TRP A CA 1
ATOM 1084 C C . TRP A 1 142 ? 2.409 1.076 12.006 1.00 90.50 142 TRP A C 1
ATOM 1086 O O . TRP A 1 142 ? 2.659 0.316 12.936 1.00 90.50 142 TRP A O 1
ATOM 1096 N N . VAL A 1 143 ? 1.949 0.680 10.826 1.00 95.00 143 VAL A N 1
ATOM 1097 C CA . VAL A 1 143 ? 1.757 -0.721 10.451 1.00 95.00 143 VAL A CA 1
ATOM 1098 C C . VAL A 1 143 ? 2.100 -0.895 8.975 1.00 95.00 143 VAL A C 1
ATOM 1100 O O . VAL A 1 143 ? 1.908 0.024 8.168 1.00 95.00 143 VAL A O 1
ATOM 1103 N N . SER A 1 144 ? 2.584 -2.072 8.598 1.00 95.56 144 SER A N 1
ATOM 1104 C CA . SER A 1 144 ? 2.832 -2.436 7.205 1.00 95.56 144 SER A CA 1
ATOM 1105 C C . SER A 1 144 ? 2.161 -3.754 6.857 1.00 95.56 144 SER A C 1
ATOM 1107 O O . SER A 1 144 ? 2.228 -4.716 7.615 1.00 95.56 144 SER A O 1
ATOM 1109 N N . ALA A 1 145 ? 1.507 -3.791 5.698 1.00 96.38 145 ALA A N 1
ATOM 1110 C CA . ALA A 1 145 ? 0.934 -5.018 5.165 1.00 96.38 145 ALA A CA 1
ATOM 1111 C C . ALA A 1 145 ? 0.855 -4.980 3.637 1.00 96.38 145 ALA A C 1
ATOM 1113 O O . ALA A 1 145 ? 0.577 -3.928 3.050 1.00 96.38 145 ALA A O 1
ATOM 1114 N N . GLY A 1 146 ? 1.084 -6.121 2.983 1.00 95.31 146 GLY A N 1
ATOM 1115 C CA . GLY A 1 146 ? 0.916 -6.261 1.530 1.00 95.31 146 GLY A CA 1
ATOM 1116 C C . GLY A 1 146 ? 1.720 -5.248 0.703 1.00 95.31 146 GLY A C 1
ATOM 1117 O O . GLY A 1 146 ? 1.201 -4.689 -0.264 1.00 95.31 146 GLY A O 1
ATOM 1118 N N . GLY A 1 147 ? 2.954 -4.944 1.121 1.00 95.75 147 GLY A N 1
ATOM 1119 C CA . GLY A 1 147 ? 3.831 -3.984 0.435 1.00 95.75 147 GLY A CA 1
ATOM 1120 C C . GLY A 1 147 ? 3.464 -2.508 0.636 1.00 95.75 147 GLY A C 1
ATOM 1121 O O . GLY A 1 147 ? 3.987 -1.638 -0.063 1.00 95.75 147 GLY A O 1
ATOM 1122 N N . ARG A 1 148 ? 2.574 -2.195 1.586 1.00 97.44 148 ARG A N 1
ATOM 1123 C CA . ARG A 1 148 ? 2.172 -0.823 1.923 1.00 97.44 148 ARG A CA 1
ATOM 1124 C C . ARG A 1 148 ? 2.546 -0.482 3.357 1.00 97.44 148 ARG A C 1
ATOM 1126 O O . ARG A 1 148 ? 2.465 -1.324 4.244 1.00 97.44 148 ARG A O 1
ATOM 1133 N N . MET A 1 149 ? 2.921 0.774 3.565 1.00 96.38 149 MET A N 1
ATOM 1134 C CA . MET A 1 149 ? 3.175 1.372 4.871 1.00 96.38 149 MET A CA 1
ATOM 1135 C C . MET A 1 149 ? 2.046 2.346 5.202 1.00 96.38 149 MET A C 1
ATOM 1137 O O . MET A 1 149 ? 1.783 3.267 4.421 1.00 96.38 149 MET A O 1
ATOM 1141 N N . PHE A 1 150 ? 1.420 2.177 6.363 1.00 96.56 150 PHE A N 1
ATOM 1142 C CA . PHE A 1 150 ? 0.352 3.038 6.858 1.00 96.56 150 PHE A CA 1
ATOM 1143 C C . PHE A 1 150 ? 0.784 3.747 8.130 1.00 96.56 150 PHE A C 1
ATOM 1145 O O . PHE A 1 150 ? 1.411 3.155 9.003 1.00 96.56 150 PHE A O 1
ATOM 1152 N N . TYR A 1 151 ? 0.436 5.026 8.237 1.00 94.06 151 TYR A N 1
ATOM 1153 C CA . TYR A 1 151 ? 0.663 5.790 9.457 1.00 94.06 151 TYR A CA 1
ATOM 1154 C C . TYR A 1 151 ? -0.232 7.027 9.529 1.00 94.06 151 TYR A C 1
ATOM 1156 O O . TYR A 1 151 ? -0.629 7.609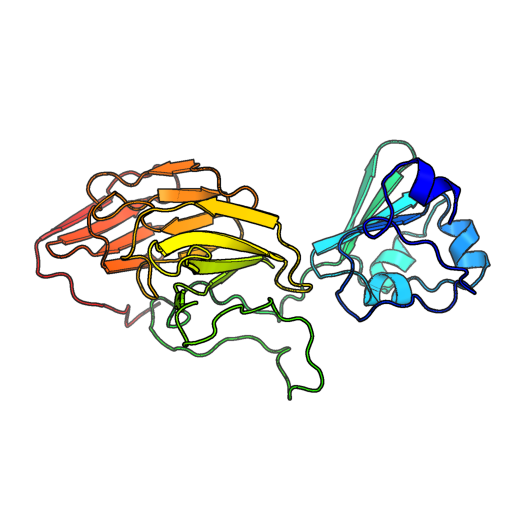 8.511 1.00 94.06 151 TYR A O 1
ATOM 1164 N N . CYS A 1 152 ? -0.483 7.497 10.748 1.00 92.12 152 CYS A N 1
ATOM 1165 C CA . CYS A 1 152 ? -1.075 8.805 10.993 1.00 92.12 152 CYS A CA 1
ATOM 1166 C C . CYS A 1 152 ? 0.007 9.838 11.279 1.00 92.12 152 CYS A C 1
ATOM 1168 O O . CYS A 1 152 ? 0.819 9.664 12.182 1.00 92.12 152 CYS A O 1
ATOM 1170 N N . ARG A 1 153 ? -0.002 10.950 10.540 1.00 88.75 153 ARG A N 1
ATOM 1171 C CA . ARG A 1 153 ? 0.891 12.090 10.774 1.00 88.75 153 ARG A CA 1
ATOM 1172 C C . ARG A 1 153 ? 0.100 13.322 11.161 1.00 88.75 153 ARG A C 1
ATOM 1174 O O . ARG A 1 153 ? -0.798 13.752 10.438 1.00 88.75 153 ARG A O 1
ATOM 1181 N N . SER A 1 154 ? 0.505 13.921 12.267 1.00 86.25 154 SER A N 1
ATOM 1182 C CA . SER A 1 154 ? 0.086 15.259 12.657 1.00 86.25 154 SER A CA 1
ATOM 1183 C C . SER A 1 154 ? 0.954 16.285 11.947 1.00 86.25 154 SER A C 1
ATOM 1185 O O . SER A 1 154 ? 2.173 16.203 12.016 1.00 86.25 154 SER A O 1
ATOM 1187 N N . VAL A 1 155 ? 0.325 17.219 11.240 1.00 84.00 155 VAL A N 1
ATOM 1188 C CA . VAL A 1 155 ? 0.990 18.328 10.553 1.00 84.00 155 VAL A CA 1
ATOM 1189 C C . VAL A 1 155 ? 0.403 19.622 11.083 1.00 84.00 155 VAL A C 1
ATOM 1191 O O . VAL A 1 155 ? -0.817 19.812 11.050 1.00 84.00 155 VAL A O 1
ATOM 1194 N N . PHE A 1 156 ? 1.266 20.506 11.564 1.00 79.81 156 PHE A N 1
ATOM 1195 C CA . PHE A 1 156 ? 0.859 21.828 12.018 1.00 79.81 156 PHE A CA 1
ATOM 1196 C C . PHE A 1 156 ? 0.731 22.786 10.832 1.00 79.81 156 PHE A C 1
ATOM 1198 O O . PHE A 1 156 ? 1.459 22.687 9.843 1.00 79.81 156 PHE A O 1
ATOM 1205 N N . THR A 1 157 ? -0.228 23.703 10.908 1.00 77.12 157 THR A N 1
ATOM 1206 C CA . THR A 1 157 ? -0.321 24.830 9.975 1.00 77.12 157 THR A CA 1
ATOM 1207 C C . THR A 1 157 ? 0.934 25.710 10.061 1.00 77.12 157 THR A C 1
ATOM 1209 O O . THR A 1 157 ? 1.618 25.674 11.083 1.00 77.12 157 THR A O 1
ATOM 1212 N N . PRO A 1 158 ? 1.268 26.498 9.017 1.00 75.19 158 PRO A N 1
ATOM 1213 C CA . PRO A 1 158 ? 2.467 27.346 9.025 1.00 75.19 158 PRO A CA 1
ATOM 1214 C C . PRO A 1 158 ? 2.546 28.326 10.206 1.00 75.19 158 PRO A C 1
ATOM 1216 O O . PRO A 1 158 ? 3.640 28.622 10.673 1.00 75.19 158 PRO A O 1
ATOM 1219 N N . ASP A 1 159 ? 1.394 28.779 10.716 1.00 79.62 159 ASP A N 1
ATOM 1220 C CA . ASP A 1 159 ? 1.270 29.604 11.930 1.00 79.62 159 ASP A CA 1
ATOM 1221 C C . ASP A 1 159 ? 1.561 28.834 13.239 1.00 79.62 159 ASP A C 1
ATOM 1223 O O . ASP A 1 159 ? 1.682 29.426 14.306 1.00 79.62 159 ASP A O 1
ATOM 1227 N N . GLY A 1 160 ? 1.672 27.505 13.179 1.00 74.00 160 GLY A N 1
ATOM 1228 C CA . GLY A 1 160 ? 1.901 26.626 14.319 1.00 74.00 160 GLY A CA 1
ATOM 1229 C C . GLY A 1 160 ? 0.701 26.440 15.253 1.00 74.00 160 GLY A C 1
ATOM 1230 O O . GLY A 1 160 ? 0.879 25.822 16.302 1.00 74.00 160 GLY A O 1
ATOM 1231 N N . LEU A 1 161 ? -0.491 26.940 14.912 1.00 73.94 161 LEU A N 1
ATOM 1232 C CA . LEU A 1 161 ? -1.644 26.988 15.825 1.00 73.94 161 LEU A CA 1
ATOM 1233 C C . LEU A 1 161 ? -2.615 25.817 15.662 1.00 73.94 161 LEU A C 1
ATOM 1235 O O . LEU A 1 161 ? -3.292 25.440 16.615 1.00 73.94 161 LEU A O 1
ATOM 1239 N N . ARG A 1 162 ? -2.717 25.235 14.462 1.00 75.00 162 ARG A N 1
ATOM 1240 C CA . ARG A 1 162 ? -3.695 24.179 14.169 1.00 75.00 162 ARG A CA 1
ATOM 1241 C C . ARG A 1 162 ? -3.003 22.892 13.763 1.00 75.00 162 ARG A C 1
ATOM 1243 O O . ARG A 1 162 ? -2.221 22.859 12.817 1.00 75.00 162 ARG A O 1
ATOM 1250 N N . GLN A 1 163 ? -3.372 21.806 14.426 1.00 83.12 163 GLN A N 1
ATOM 1251 C CA . GLN A 1 163 ? -2.941 20.462 14.073 1.00 83.12 163 GLN A CA 1
ATOM 1252 C C . GLN A 1 163 ? -3.933 19.834 13.089 1.00 83.12 163 GLN A C 1
ATOM 1254 O O . GLN A 1 163 ? -5.150 19.868 13.280 1.00 83.12 163 GLN A O 1
ATOM 1259 N N . ARG A 1 164 ? -3.418 19.244 12.012 1.00 87.50 164 ARG A N 1
ATOM 1260 C CA . ARG A 1 164 ? -4.191 18.431 11.070 1.00 87.50 164 ARG A CA 1
ATOM 1261 C C . ARG A 1 164 ? -3.616 17.026 11.055 1.00 87.50 164 ARG A C 1
ATOM 1263 O O . ARG A 1 164 ? -2.424 16.861 10.812 1.00 87.50 164 ARG A O 1
ATOM 1270 N N . ILE A 1 165 ? -4.457 16.026 11.280 1.00 89.12 165 ILE A N 1
ATOM 1271 C CA . ILE A 1 165 ? -4.037 14.626 11.272 1.00 89.12 165 ILE A CA 1
ATOM 1272 C C . ILE A 1 165 ? -4.358 14.031 9.904 1.00 89.12 165 ILE A C 1
ATOM 1274 O O . ILE A 1 165 ? -5.432 14.252 9.338 1.00 89.12 165 ILE A O 1
ATOM 1278 N N . PHE A 1 166 ? -3.397 13.305 9.349 1.00 92.69 166 PHE A N 1
ATOM 1279 C CA . PHE A 1 166 ? -3.537 12.637 8.069 1.00 92.69 166 PHE A CA 1
ATOM 1280 C C . PHE A 1 166 ? -3.161 11.174 8.195 1.00 92.69 166 PHE A C 1
ATOM 1282 O O . PHE A 1 166 ? -2.014 10.862 8.509 1.00 92.69 166 PHE A O 1
ATOM 1289 N N . LEU A 1 167 ? -4.110 10.300 7.884 1.00 95.31 167 LEU A N 1
ATOM 1290 C CA . LEU A 1 167 ? -3.829 8.908 7.590 1.00 95.31 167 LEU A CA 1
ATOM 1291 C C . LEU A 1 167 ? -3.208 8.826 6.196 1.00 95.31 167 LEU A C 1
ATOM 1293 O O . LEU A 1 167 ? -3.730 9.402 5.239 1.00 95.31 167 LEU A O 1
ATOM 1297 N N . THR A 1 168 ? -2.065 8.165 6.094 1.00 95.88 168 THR A N 1
ATOM 1298 C CA . THR A 1 168 ? -1.265 8.120 4.873 1.00 95.88 168 THR A CA 1
ATOM 1299 C C . THR A 1 168 ? -0.914 6.680 4.554 1.00 95.88 168 THR A C 1
ATOM 1301 O O . THR A 1 168 ? -0.451 5.974 5.444 1.00 95.88 168 THR A O 1
ATOM 1304 N N . ALA A 1 169 ? -1.077 6.287 3.291 1.00 97.62 169 ALA A N 1
ATOM 1305 C CA . ALA A 1 169 ? -0.495 5.065 2.755 1.00 97.62 169 ALA A CA 1
ATOM 1306 C C . ALA A 1 169 ? 0.628 5.394 1.779 1.00 97.62 169 ALA A C 1
ATOM 1308 O O . ALA A 1 169 ? 0.500 6.278 0.920 1.00 97.62 169 ALA A O 1
ATOM 1309 N N . ARG A 1 170 ? 1.727 4.659 1.902 1.00 97.25 170 ARG A N 1
ATOM 1310 C CA . ARG A 1 170 ? 2.856 4.706 0.979 1.00 97.25 170 ARG A CA 1
ATOM 1311 C C . ARG A 1 170 ? 3.200 3.317 0.488 1.00 97.25 170 ARG A C 1
ATOM 1313 O O . ARG A 1 170 ? 2.953 2.336 1.182 1.00 97.25 170 ARG A O 1
ATOM 1320 N N . ASP A 1 171 ? 3.808 3.260 -0.682 1.00 97.31 171 ASP A N 1
ATOM 1321 C CA . ASP A 1 171 ? 4.541 2.076 -1.105 1.00 97.31 171 ASP A CA 1
ATOM 1322 C C . ASP A 1 171 ? 5.704 1.849 -0.124 1.00 97.31 171 ASP A C 1
ATOM 1324 O O . ASP A 1 171 ? 6.476 2.772 0.162 1.00 97.31 171 ASP A O 1
ATOM 1328 N N . ALA A 1 172 ? 5.792 0.649 0.453 1.00 95.81 172 ALA A N 1
ATOM 1329 C CA . ALA A 1 172 ? 6.787 0.339 1.476 1.00 95.81 172 ALA A CA 1
ATOM 1330 C C . ALA A 1 172 ? 8.219 0.269 0.913 1.00 95.81 172 ALA A C 1
ATOM 1332 O O . ALA A 1 172 ? 9.190 0.449 1.650 1.00 95.81 172 ALA A O 1
ATOM 1333 N N . TYR A 1 173 ? 8.374 0.044 -0.391 1.00 95.44 173 TYR A N 1
ATOM 1334 C CA . TYR A 1 173 ? 9.662 -0.177 -1.037 1.00 95.44 173 TYR A CA 1
ATOM 1335 C C . TYR A 1 173 ? 10.325 1.126 -1.464 1.00 95.44 173 TYR A C 1
ATOM 1337 O O . TYR A 1 173 ? 11.522 1.293 -1.242 1.00 95.44 173 TYR A O 1
ATOM 1345 N N . ASN A 1 174 ? 9.565 2.079 -2.002 1.00 95.69 174 ASN A N 1
ATOM 1346 C CA . ASN A 1 174 ? 10.118 3.344 -2.505 1.00 95.69 174 ASN A CA 1
ATOM 1347 C C . ASN A 1 174 ? 9.574 4.604 -1.811 1.00 95.69 174 ASN A C 1
ATOM 1349 O O . ASN A 1 174 ? 10.020 5.716 -2.101 1.00 95.69 174 ASN A O 1
ATOM 1353 N N . GLY A 1 175 ? 8.617 4.455 -0.893 1.00 95.44 175 GLY A N 1
ATOM 1354 C CA . GLY A 1 175 ? 8.033 5.567 -0.151 1.00 95.44 175 GLY A CA 1
ATOM 1355 C C . GLY A 1 175 ? 7.095 6.448 -0.979 1.00 95.44 175 GLY A C 1
ATOM 1356 O O . GLY A 1 175 ? 6.720 7.529 -0.509 1.00 95.44 175 GLY A O 1
ATOM 1357 N N . GLN A 1 176 ? 6.694 6.042 -2.188 1.00 95.12 176 GLN A N 1
ATOM 1358 C CA . GLN A 1 176 ? 5.747 6.791 -3.012 1.00 95.12 176 GLN A CA 1
ATOM 1359 C C . GLN A 1 176 ? 4.420 6.968 -2.266 1.00 95.12 176 GLN A C 1
ATOM 1361 O O . GLN A 1 176 ? 3.901 6.038 -1.655 1.00 95.12 176 GLN A O 1
ATOM 1366 N N . LEU A 1 177 ? 3.863 8.182 -2.295 1.00 95.69 177 LEU A N 1
ATOM 1367 C CA . LEU A 1 177 ? 2.545 8.447 -1.721 1.00 95.69 177 LEU A CA 1
ATOM 1368 C C . LEU A 1 177 ? 1.469 7.774 -2.580 1.00 95.69 177 LEU A C 1
ATOM 1370 O O . LEU A 1 177 ? 1.321 8.145 -3.740 1.00 95.69 177 LEU A O 1
ATOM 1374 N N . LEU A 1 178 ? 0.712 6.845 -1.995 1.00 96.75 178 LEU A N 1
ATOM 1375 C CA . LEU A 1 178 ? -0.403 6.178 -2.672 1.00 96.75 178 LEU A CA 1
ATOM 1376 C C . LEU A 1 178 ? -1.688 6.976 -2.475 1.00 96.75 178 LEU A C 1
ATOM 1378 O O . LEU A 1 178 ? -2.311 7.436 -3.427 1.00 96.75 178 LEU A O 1
ATOM 1382 N N . TRP A 1 179 ? -2.043 7.212 -1.216 1.00 97.81 179 TRP A N 1
ATOM 1383 C CA . TRP A 1 179 ? -3.191 8.028 -0.855 1.00 97.81 179 TRP A CA 1
ATOM 1384 C C . TRP A 1 179 ? -2.983 8.694 0.501 1.00 97.81 179 TRP A C 1
ATOM 1386 O O . TRP A 1 179 ? -2.153 8.296 1.325 1.00 97.81 179 TRP A O 1
ATOM 1396 N N . ARG A 1 180 ? -3.749 9.761 0.730 1.00 96.06 180 ARG A N 1
ATOM 1397 C CA . ARG A 1 180 ? -3.738 10.523 1.976 1.00 96.06 180 ARG A CA 1
ATOM 1398 C C . ARG A 1 180 ? -5.149 10.968 2.314 1.00 96.06 180 ARG A C 1
ATOM 1400 O O . ARG A 1 180 ? -5.795 11.635 1.511 1.00 96.06 180 ARG A O 1
ATOM 1407 N N . LYS A 1 181 ? -5.592 10.665 3.529 1.00 94.44 181 LYS A N 1
ATOM 1408 C CA . LYS A 1 181 ? -6.914 11.021 4.041 1.00 94.44 181 LYS A CA 1
ATOM 1409 C C . LYS A 1 181 ? -6.764 11.906 5.270 1.00 94.44 181 LYS A C 1
ATOM 1411 O O . LYS A 1 181 ? -6.023 11.578 6.194 1.00 94.44 181 LYS A O 1
ATOM 1416 N N . ARG A 1 182 ? -7.455 13.047 5.292 1.00 93.62 182 ARG A N 1
ATOM 1417 C CA . ARG A 1 182 ? -7.577 13.851 6.516 1.00 93.62 182 ARG A CA 1
ATOM 1418 C C . ARG A 1 182 ? -8.477 13.098 7.495 1.00 93.62 182 ARG A C 1
ATOM 1420 O O . ARG A 1 182 ? -9.559 12.669 7.113 1.00 93.62 182 ARG A O 1
ATOM 1427 N N . VAL A 1 183 ? -8.030 12.980 8.739 1.00 92.06 183 VAL A N 1
ATOM 1428 C CA . VAL A 1 183 ? -8.785 12.366 9.838 1.00 92.06 183 VAL A CA 1
ATOM 1429 C C . VAL A 1 183 ? -8.836 13.329 11.018 1.00 92.06 183 VAL A C 1
ATOM 1431 O O . VAL A 1 183 ? -8.033 14.263 11.105 1.00 92.06 183 VAL A O 1
ATOM 1434 N N . VAL A 1 184 ? -9.811 13.132 11.900 1.00 88.50 184 VAL A N 1
ATOM 1435 C CA . VAL A 1 184 ? -10.009 13.982 13.085 1.00 88.50 184 VAL A CA 1
ATOM 1436 C C . VAL A 1 184 ? -9.761 13.234 14.391 1.00 88.50 184 VAL A C 1
ATOM 1438 O O . VAL A 1 184 ? -9.577 13.873 15.422 1.00 88.50 184 VAL A O 1
ATOM 1441 N N . SER A 1 185 ? -9.681 11.900 14.359 1.00 82.25 185 SER A N 1
ATOM 1442 C CA . SER A 1 185 ? -9.302 11.109 15.528 1.00 82.25 185 SER A CA 1
ATOM 1443 C C . SER A 1 185 ? -7.853 11.371 15.944 1.00 82.25 185 SER A C 1
ATOM 1445 O O . SER A 1 185 ? -6.905 10.999 15.253 1.00 82.25 185 SER A O 1
ATOM 1447 N N . TRP A 1 186 ? -7.682 11.984 17.114 1.00 75.94 186 TRP A N 1
ATOM 1448 C CA . TRP A 1 186 ? -6.396 12.082 17.816 1.00 75.94 186 TRP A CA 1
ATOM 1449 C C . TRP A 1 186 ? -6.062 10.825 18.626 1.00 75.94 186 TRP A C 1
ATOM 1451 O O . TRP A 1 186 ? -4.961 10.722 19.164 1.00 75.94 186 TRP A O 1
ATOM 1461 N N . MET A 1 187 ? -7.017 9.895 18.738 1.00 76.62 187 MET A N 1
ATOM 1462 C CA . MET A 1 187 ? -6.844 8.645 19.473 1.00 76.62 187 MET A CA 1
ATOM 1463 C C . MET A 1 187 ? -6.142 7.578 18.642 1.00 76.62 187 MET A C 1
ATOM 1465 O O . MET A 1 187 ? -5.744 6.576 19.222 1.00 76.62 187 MET A O 1
ATOM 1469 N N . ILE A 1 188 ? -5.981 7.773 17.324 1.00 83.19 188 ILE A N 1
ATOM 1470 C CA . ILE A 1 188 ? -5.234 6.831 16.487 1.00 83.19 188 ILE A CA 1
ATOM 1471 C C . ILE A 1 188 ? -3.805 6.743 17.019 1.00 83.19 188 ILE A C 1
ATOM 1473 O O . ILE A 1 188 ? -3.051 7.722 17.042 1.00 83.19 188 ILE A O 1
ATOM 1477 N N . GLY A 1 189 ? -3.472 5.550 17.468 1.00 82.00 189 GLY A N 1
ATOM 1478 C CA . GLY A 1 189 ? -2.218 5.189 18.073 1.00 82.00 189 GLY A CA 1
ATOM 1479 C C . GLY A 1 189 ? -1.922 3.738 17.759 1.00 82.00 189 GLY A C 1
ATOM 1480 O O . GLY A 1 189 ? -2.454 3.153 16.823 1.00 82.00 189 GLY A O 1
ATOM 1481 N N . ASP A 1 190 ? -1.048 3.172 18.558 1.00 80.56 190 ASP A N 1
ATOM 1482 C CA . ASP A 1 190 ? -0.388 1.932 18.202 1.00 80.56 190 ASP A CA 1
ATOM 1483 C C . ASP A 1 190 ? -1.317 0.709 18.275 1.00 80.56 190 ASP A C 1
ATOM 1485 O O . ASP A 1 190 ? -1.318 -0.134 17.385 1.00 80.56 190 ASP A O 1
ATOM 1489 N N . ARG A 1 191 ? -2.199 0.638 19.277 1.00 88.31 191 ARG A N 1
ATOM 1490 C CA . ARG A 1 191 ? -3.048 -0.547 19.502 1.00 88.31 191 ARG A CA 1
ATOM 1491 C C . ARG A 1 191 ? -4.393 -0.533 18.783 1.00 88.31 191 ARG A C 1
ATOM 1493 O O . ARG A 1 191 ? -5.038 -1.571 18.695 1.00 88.31 191 ARG A O 1
ATOM 1500 N N . ASN A 1 192 ? -4.832 0.608 18.259 1.00 91.06 192 ASN A N 1
ATOM 1501 C CA . ASN A 1 192 ? -6.130 0.745 17.587 1.00 91.06 192 ASN A CA 1
ATOM 1502 C C . ASN A 1 192 ? -6.013 0.897 16.064 1.00 91.06 192 ASN A C 1
ATOM 1504 O O . ASN A 1 192 ? -6.924 1.426 15.423 1.00 91.06 192 ASN A O 1
ATOM 1508 N N . VAL A 1 193 ? -4.904 0.410 15.506 1.00 94.25 193 VAL A N 1
ATOM 1509 C CA . VAL A 1 193 ? -4.677 0.271 14.071 1.00 94.25 193 VAL A CA 1
ATOM 1510 C C . VAL A 1 193 ? -4.262 -1.165 13.783 1.00 94.25 193 VAL A C 1
ATOM 1512 O O . VAL A 1 193 ? -3.453 -1.741 14.505 1.00 94.25 193 VAL A O 1
ATOM 1515 N N . LEU A 1 194 ? -4.811 -1.726 12.712 1.00 95.12 194 LEU A N 1
ATOM 1516 C CA . LEU A 1 194 ? -4.439 -3.033 12.190 1.00 95.12 194 LEU A CA 1
ATOM 1517 C C . LEU A 1 194 ? -4.406 -2.978 10.664 1.00 95.12 194 LEU A C 1
ATOM 1519 O O . LEU A 1 194 ? -5.383 -2.546 10.054 1.00 95.12 194 LEU A O 1
ATOM 1523 N N . ALA A 1 195 ? -3.337 -3.466 10.040 1.00 96.31 195 ALA A N 1
ATOM 1524 C CA . ALA A 1 195 ? -3.268 -3.649 8.593 1.00 96.31 195 ALA A CA 1
ATOM 1525 C C . ALA A 1 195 ? -3.270 -5.125 8.176 1.00 96.31 195 ALA A C 1
ATOM 1527 O O . ALA A 1 195 ? -2.672 -5.987 8.799 1.00 96.31 195 ALA A O 1
ATOM 1528 N N . THR A 1 196 ? -3.913 -5.401 7.055 1.00 95.81 196 THR A N 1
ATOM 1529 C CA . THR A 1 196 ? -3.813 -6.642 6.281 1.00 95.81 196 THR A CA 1
ATOM 1530 C C . THR A 1 196 ? -3.515 -6.249 4.830 1.00 95.81 196 THR A C 1
ATOM 1532 O O . THR A 1 196 ? -3.648 -5.064 4.497 1.00 95.81 196 THR A O 1
ATOM 1535 N N . PRO A 1 197 ? -3.149 -7.183 3.936 1.00 95.69 197 PRO A N 1
ATOM 1536 C CA . PRO A 1 197 ? -2.858 -6.837 2.543 1.00 95.69 197 PRO A CA 1
ATOM 1537 C C . PRO A 1 197 ? -3.975 -6.052 1.833 1.00 95.69 197 PRO A C 1
ATOM 1539 O O . PRO A 1 197 ? -3.684 -5.183 1.007 1.00 95.69 197 PRO A O 1
ATOM 1542 N N . ASP A 1 198 ? -5.234 -6.308 2.208 1.00 96.38 198 ASP A N 1
ATOM 1543 C CA . ASP A 1 198 ? -6.418 -5.749 1.546 1.00 96.38 198 ASP A CA 1
ATOM 1544 C C . ASP A 1 198 ? -7.193 -4.731 2.391 1.00 96.38 198 ASP A C 1
ATOM 1546 O O . ASP A 1 198 ? -8.033 -3.995 1.858 1.00 96.38 198 ASP A O 1
ATOM 1550 N N . ARG A 1 199 ? -6.972 -4.691 3.711 1.00 97.19 199 ARG A N 1
ATOM 1551 C CA . ARG A 1 199 ? -7.759 -3.869 4.641 1.00 97.19 199 ARG A CA 1
ATOM 1552 C C . ARG A 1 199 ? -6.907 -3.174 5.686 1.00 97.19 199 ARG A C 1
ATOM 1554 O O . ARG A 1 199 ? -5.959 -3.759 6.199 1.00 97.19 199 ARG A O 1
ATOM 1561 N N . LEU A 1 200 ? -7.321 -1.971 6.066 1.00 97.25 200 LEU A N 1
ATOM 1562 C CA . LEU A 1 200 ? -6.787 -1.233 7.207 1.00 97.25 200 LEU A CA 1
ATOM 1563 C C . LEU A 1 200 ? -7.926 -0.913 8.183 1.00 97.25 200 LEU A C 1
ATOM 1565 O O . LEU A 1 200 ? -8.897 -0.268 7.797 1.00 97.25 200 LEU A O 1
ATOM 1569 N N . TYR A 1 201 ? -7.800 -1.337 9.436 1.00 96.62 201 TYR A N 1
ATOM 1570 C CA . TYR A 1 201 ? -8.817 -1.187 10.474 1.00 96.62 201 TYR A CA 1
ATOM 1571 C C . TYR A 1 201 ? -8.392 -0.138 11.491 1.00 96.62 201 TYR A C 1
ATOM 1573 O O . TYR A 1 201 ? -7.320 -0.262 12.080 1.00 96.62 201 TYR A O 1
ATOM 1581 N N . LEU A 1 202 ? -9.218 0.890 11.693 1.00 95.94 202 LEU A N 1
ATOM 1582 C CA . LEU A 1 202 ? -8.979 1.952 12.677 1.00 95.94 202 LEU A CA 1
ATOM 1583 C C . LEU A 1 202 ? -10.222 2.835 12.885 1.00 95.94 202 LEU A C 1
ATOM 1585 O O . LEU A 1 202 ? -11.084 2.887 12.007 1.00 95.94 202 LEU A O 1
ATOM 1589 N N . PRO A 1 203 ? -10.314 3.597 13.990 1.00 94.75 203 PRO A N 1
ATOM 1590 C CA . PRO A 1 203 ? -11.328 4.639 14.147 1.00 94.75 203 PRO A CA 1
ATOM 1591 C C . PRO A 1 203 ? -10.907 5.956 13.465 1.00 94.75 203 PRO A C 1
ATOM 1593 O O . PRO A 1 203 ? -9.882 6.550 13.808 1.00 94.75 203 PRO A O 1
ATOM 1596 N N . LEU A 1 204 ? -11.717 6.470 12.527 1.00 93.94 204 LEU A N 1
ATOM 1597 C CA . LEU A 1 204 ? -11.444 7.748 11.834 1.00 93.94 204 LEU A CA 1
ATOM 1598 C C . LEU A 1 204 ? -11.804 8.991 12.662 1.00 93.94 204 LEU A C 1
ATOM 1600 O O . LEU A 1 204 ? -11.244 10.075 12.445 1.00 93.94 204 LEU A O 1
ATOM 1604 N N . GLU A 1 205 ? -12.713 8.826 13.623 1.00 91.69 205 GLU A N 1
ATOM 1605 C CA . GLU A 1 205 ? -13.252 9.892 14.464 1.00 91.69 205 GLU A CA 1
ATOM 1606 C C . GLU A 1 205 ? -13.027 9.615 15.956 1.00 91.69 205 GLU A C 1
ATOM 1608 O O . GLU A 1 205 ? -12.976 8.455 16.378 1.00 91.69 205 GLU A O 1
ATOM 1613 N N . PRO A 1 206 ? -12.895 10.662 16.790 1.00 85.81 206 PRO A N 1
ATOM 1614 C CA . PRO A 1 206 ? -12.858 10.498 18.234 1.00 85.81 206 PRO A CA 1
ATOM 1615 C C . PRO A 1 206 ? -14.146 9.831 18.716 1.00 85.81 206 PRO A C 1
ATOM 1617 O O . PRO A 1 206 ? -15.234 10.338 18.474 1.00 85.81 206 PRO A O 1
ATOM 1620 N N . LYS A 1 207 ? -14.018 8.697 19.411 1.00 87.00 207 LYS A N 1
ATOM 1621 C CA . LYS A 1 207 ? -15.138 7.858 19.871 1.00 87.00 207 LYS A CA 1
ATOM 1622 C C . LYS A 1 207 ? -16.040 7.312 18.749 1.00 87.00 207 LYS A C 1
ATOM 1624 O O . LYS A 1 207 ? -17.047 6.689 19.063 1.00 87.00 207 LYS A O 1
ATOM 1629 N N . GLY A 1 208 ? -15.666 7.486 17.481 1.00 92.19 208 GLY A N 1
ATOM 1630 C CA . GLY A 1 208 ? -16.341 6.852 16.353 1.00 92.19 208 GLY A CA 1
ATOM 1631 C C . GLY A 1 208 ? -16.048 5.350 16.283 1.00 92.19 208 GLY A C 1
ATOM 1632 O O . GLY A 1 208 ? -15.109 4.880 16.942 1.00 92.19 208 GLY A O 1
ATOM 1633 N N . PRO A 1 209 ? -16.840 4.598 15.503 1.00 95.25 209 PRO A N 1
ATOM 1634 C CA . PRO A 1 209 ? -16.628 3.171 15.319 1.00 95.25 209 PRO A CA 1
ATOM 1635 C C . PRO A 1 209 ? -15.296 2.890 14.613 1.00 95.25 209 PRO A C 1
ATOM 1637 O O . PRO A 1 209 ? -14.759 3.724 13.874 1.00 95.25 209 PRO A O 1
ATOM 1640 N N . VAL A 1 210 ? -14.778 1.683 14.814 1.00 96.06 210 VAL A N 1
ATOM 1641 C CA . VAL A 1 210 ? -13.750 1.107 13.949 1.00 96.06 210 VAL A CA 1
ATOM 1642 C C . VAL A 1 210 ? -14.347 0.921 12.559 1.00 96.06 210 VAL A C 1
ATOM 1644 O O . VAL A 1 210 ? -15.457 0.409 12.402 1.00 96.06 210 VAL A O 1
ATOM 1647 N N . VAL A 1 211 ? -13.593 1.317 11.541 1.00 97.00 211 VAL A N 1
ATOM 1648 C CA . VAL A 1 211 ? -13.927 1.053 10.141 1.00 97.00 211 VAL A CA 1
ATOM 1649 C C . VAL A 1 211 ? -12.853 0.182 9.513 1.00 97.00 211 VAL A C 1
ATOM 1651 O O . VAL A 1 211 ? -11.688 0.276 9.894 1.00 97.00 211 VAL A O 1
ATOM 1654 N N . ALA A 1 212 ? -13.235 -0.623 8.527 1.00 97.75 212 ALA A N 1
ATOM 1655 C CA . ALA A 1 212 ? -12.308 -1.206 7.572 1.00 97.75 212 ALA A CA 1
ATOM 1656 C C . ALA A 1 212 ? -12.206 -0.279 6.358 1.00 97.75 212 ALA A C 1
ATOM 1658 O O . ALA A 1 212 ? -13.210 0.048 5.715 1.00 97.75 212 ALA A O 1
ATOM 1659 N N . LEU A 1 213 ? -10.988 0.127 6.029 1.00 98.00 213 LEU A N 1
ATOM 1660 C CA . LEU A 1 213 ? -10.661 0.792 4.779 1.00 98.00 213 LEU A CA 1
ATOM 1661 C C . LEU A 1 213 ? -10.119 -0.223 3.781 1.00 98.00 213 LEU A C 1
ATOM 1663 O O . LEU A 1 213 ? -9.398 -1.140 4.165 1.00 98.00 213 LEU A O 1
ATOM 1667 N N . ASP A 1 214 ? -10.394 -0.018 2.500 1.00 98.19 214 ASP A N 1
ATOM 1668 C CA . ASP A 1 214 ? -9.631 -0.641 1.427 1.00 98.19 214 ASP A CA 1
ATOM 1669 C C . ASP A 1 214 ? -8.176 -0.141 1.476 1.00 98.19 214 ASP A C 1
ATOM 1671 O O . ASP A 1 214 ? -7.912 1.065 1.434 1.00 98.19 214 ASP A O 1
ATOM 1675 N N . ALA A 1 215 ? -7.223 -1.068 1.587 1.00 97.56 215 ALA A N 1
ATOM 1676 C CA . ALA A 1 215 ? -5.808 -0.744 1.765 1.00 97.56 215 ALA A CA 1
ATOM 1677 C C . ALA A 1 215 ? -5.208 0.021 0.569 1.00 97.56 215 ALA A C 1
ATOM 1679 O O . ALA A 1 215 ? -4.294 0.836 0.738 1.00 97.56 215 ALA A O 1
ATOM 1680 N N . ALA A 1 216 ? -5.718 -0.211 -0.643 1.00 97.00 216 ALA A N 1
ATOM 1681 C CA . ALA A 1 216 ? -5.197 0.381 -1.870 1.00 97.00 216 ALA A CA 1
ATOM 1682 C C . ALA A 1 216 ? -5.713 1.804 -2.124 1.00 97.00 216 ALA A C 1
ATOM 1684 O O . ALA A 1 216 ? -5.008 2.595 -2.747 1.00 97.00 216 ALA A O 1
ATOM 1685 N N . THR A 1 217 ? -6.907 2.142 -1.636 1.00 97.44 217 THR A N 1
ATOM 1686 C CA . THR A 1 217 ? -7.598 3.404 -1.955 1.00 97.44 217 THR A CA 1
ATOM 1687 C C . THR A 1 217 ? -7.863 4.296 -0.740 1.00 97.44 217 THR A C 1
ATOM 1689 O O . THR A 1 217 ? -8.047 5.505 -0.894 1.00 97.44 217 THR A O 1
ATOM 1692 N N . GLY A 1 218 ? -7.910 3.733 0.471 1.00 97.19 218 GLY A N 1
ATOM 1693 C CA . GLY A 1 218 ? -8.321 4.442 1.687 1.00 97.19 218 GLY A CA 1
ATOM 1694 C C . GLY A 1 218 ? -9.827 4.738 1.755 1.00 97.19 218 GLY A C 1
ATOM 1695 O O . GLY A 1 218 ? -10.268 5.549 2.584 1.00 97.19 218 GLY A O 1
ATOM 1696 N N . GLY A 1 219 ? -10.621 4.123 0.871 1.00 97.88 219 GLY A N 1
ATOM 1697 C CA . GLY A 1 219 ? -12.080 4.160 0.908 1.00 97.88 219 GLY A CA 1
ATOM 1698 C C . GLY A 1 219 ? -12.620 3.302 2.049 1.00 97.88 219 GLY A C 1
ATOM 1699 O O . GLY A 1 219 ? -12.086 2.231 2.316 1.00 97.88 219 GLY A O 1
ATOM 1700 N N . VAL A 1 220 ? -13.664 3.767 2.736 1.00 97.75 220 VAL A N 1
ATOM 1701 C CA . VAL A 1 220 ? -14.348 2.959 3.758 1.00 97.75 220 VAL A CA 1
ATOM 1702 C C . VAL A 1 220 ? -15.129 1.860 3.047 1.00 97.75 220 VAL A C 1
ATOM 1704 O O . VAL A 1 220 ? -15.923 2.162 2.159 1.00 97.75 220 VAL A O 1
ATOM 1707 N N . VAL A 1 221 ? -14.907 0.607 3.438 1.00 97.50 221 VAL A N 1
ATOM 1708 C CA . VAL A 1 221 ? -15.626 -0.556 2.890 1.00 97.50 221 VAL A CA 1
ATOM 1709 C C . VAL A 1 221 ? -16.543 -1.215 3.911 1.00 97.50 221 VAL A C 1
ATOM 1711 O O . VAL A 1 221 ? -17.492 -1.889 3.525 1.00 97.50 221 VAL A O 1
ATOM 1714 N N . GLN A 1 222 ? -16.281 -1.020 5.205 1.00 96.88 222 GLN A N 1
ATOM 1715 C CA . GLN A 1 222 ? -17.122 -1.546 6.274 1.00 96.88 222 GLN A CA 1
ATOM 1716 C C . GLN A 1 222 ? -16.997 -0.705 7.543 1.00 96.88 222 GLN A C 1
ATOM 1718 O O . GLN A 1 222 ? -15.928 -0.167 7.835 1.00 96.88 222 GLN A O 1
ATOM 1723 N N . THR A 1 223 ? -18.080 -0.649 8.313 1.00 96.94 223 THR A N 1
ATOM 1724 C CA . THR A 1 223 ? -18.144 -0.013 9.632 1.00 96.94 223 THR A CA 1
ATOM 1725 C C . THR A 1 223 ? -18.571 -1.053 10.661 1.00 96.94 223 THR A C 1
ATOM 1727 O O . THR A 1 223 ? -19.518 -1.799 10.418 1.00 96.94 223 THR A O 1
ATOM 1730 N N . TYR A 1 224 ? -17.884 -1.104 11.801 1.00 96.06 224 TYR A N 1
ATOM 1731 C CA . TYR A 1 224 ? -18.227 -1.985 12.917 1.00 96.06 224 TYR A CA 1
ATOM 1732 C C . TYR A 1 224 ? -18.975 -1.173 13.974 1.00 96.06 224 TYR A C 1
ATOM 1734 O O . TYR A 1 224 ? -18.366 -0.511 14.814 1.00 96.06 224 TYR A O 1
ATOM 1742 N N . GLU A 1 225 ? -20.303 -1.168 13.908 1.00 93.69 225 GLU A N 1
ATOM 1743 C CA . GLU A 1 225 ? -21.132 -0.345 14.793 1.00 93.69 225 GLU A CA 1
AT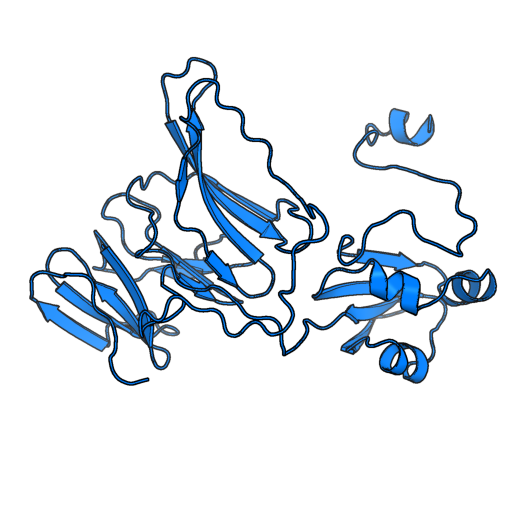OM 1744 C C . GLU A 1 225 ? -20.973 -0.716 16.277 1.00 93.69 225 GLU A C 1
ATOM 1746 O O . GLU A 1 225 ? -20.661 -1.850 16.642 1.00 93.69 225 GLU A O 1
ATOM 1751 N N . GLY A 1 226 ? -21.162 0.267 17.161 1.00 90.81 226 GLY A N 1
ATOM 1752 C CA . GLY A 1 226 ? -21.047 0.058 18.610 1.00 90.81 226 GLY A CA 1
ATOM 1753 C C . GLY A 1 226 ? -19.615 -0.176 19.112 1.00 90.81 226 GLY A C 1
ATOM 1754 O O . GLY A 1 226 ? -19.432 -0.662 20.224 1.00 90.81 226 GLY A O 1
ATOM 1755 N N . THR A 1 227 ? -18.593 0.156 18.321 1.00 93.38 227 THR A N 1
ATOM 1756 C CA . THR A 1 227 ? -17.164 0.012 18.686 1.00 93.38 227 THR A CA 1
ATOM 1757 C C . THR A 1 227 ? -16.492 1.352 19.008 1.00 93.38 227 THR A C 1
ATOM 1759 O O . THR A 1 227 ? -15.269 1.509 18.945 1.00 93.38 227 THR A O 1
ATOM 1762 N N . GLY A 1 228 ? -17.315 2.346 19.345 1.00 91.62 228 GLY A N 1
ATOM 1763 C CA . GLY A 1 228 ? -16.875 3.687 19.692 1.00 91.62 228 GLY A CA 1
ATOM 1764 C C . GLY A 1 228 ? -15.873 3.689 20.844 1.00 91.62 228 GLY A C 1
ATOM 1765 O O . GLY A 1 228 ? -16.075 3.053 21.874 1.00 91.62 228 GLY A O 1
ATOM 1766 N N . GLY A 1 229 ? -14.776 4.428 20.681 1.00 88.75 229 GLY A N 1
ATOM 1767 C CA . GLY A 1 229 ? -13.744 4.515 21.719 1.00 88.75 229 GLY A CA 1
ATOM 1768 C C . GLY A 1 229 ? -12.815 3.301 21.765 1.00 88.75 229 GLY A C 1
ATOM 1769 O O . GLY A 1 229 ? -12.279 2.987 22.828 1.00 88.75 229 GLY A O 1
ATOM 1770 N N . CYS A 1 230 ? -12.616 2.645 20.620 1.00 91.88 230 CYS A N 1
ATOM 1771 C CA . CYS A 1 230 ? -11.656 1.563 20.438 1.00 91.88 230 CYS A CA 1
ATOM 1772 C C . CYS A 1 230 ? -10.272 1.897 21.028 1.00 91.88 230 CYS A C 1
ATOM 1774 O O . CYS A 1 230 ? -9.584 2.828 20.591 1.00 91.88 230 CYS A O 1
ATOM 1776 N N . ARG A 1 231 ? -9.861 1.085 22.002 1.00 90.38 231 ARG A N 1
ATOM 1777 C CA . ARG A 1 231 ? -8.536 1.067 22.631 1.00 90.38 231 ARG A CA 1
ATOM 1778 C C . ARG A 1 231 ? -7.601 0.067 21.963 1.00 90.38 231 ARG A C 1
ATOM 1780 O O . ARG A 1 231 ? -6.409 0.342 21.871 1.00 90.38 231 ARG A O 1
ATOM 1787 N N . GLN A 1 232 ? -8.140 -1.057 21.491 1.00 91.25 232 GLN A N 1
ATOM 1788 C CA . GLN A 1 232 ? -7.368 -2.090 20.810 1.00 91.25 232 GLN A CA 1
ATOM 1789 C C . GLN A 1 232 ? -8.198 -2.800 19.738 1.00 91.25 232 GLN A C 1
ATOM 1791 O O . GLN A 1 232 ? -9.376 -3.082 19.967 1.00 91.25 232 GLN A O 1
ATOM 1796 N N . VAL A 1 233 ? -7.573 -3.102 18.598 1.00 92.62 233 VAL A N 1
ATOM 1797 C CA . VAL A 1 233 ? -8.146 -3.916 17.518 1.00 92.62 233 VAL A CA 1
ATOM 1798 C C . VAL A 1 233 ? -7.198 -5.059 17.156 1.00 92.62 233 VAL A C 1
ATOM 1800 O O . VAL A 1 233 ? -6.003 -4.845 16.969 1.00 92.62 233 VAL A O 1
ATOM 1803 N N . MET A 1 234 ? -7.729 -6.278 17.067 1.00 91.94 234 MET A N 1
ATOM 1804 C CA . MET A 1 234 ? -6.997 -7.501 16.723 1.00 91.94 234 MET A CA 1
ATOM 1805 C C . MET A 1 234 ? -7.780 -8.357 15.733 1.00 91.94 234 MET A C 1
ATOM 1807 O O . MET A 1 234 ? -8.998 -8.283 15.681 1.00 91.94 234 MET A O 1
ATOM 1811 N N . LEU A 1 235 ? -7.090 -9.168 14.939 1.00 91.88 235 LEU A N 1
ATOM 1812 C CA . LEU A 1 235 ? -7.661 -10.149 14.019 1.00 91.88 235 LEU A CA 1
ATOM 1813 C C . LEU A 1 235 ? -7.191 -11.511 14.489 1.00 91.88 235 LEU A C 1
ATOM 1815 O O . LEU A 1 235 ? -5.999 -11.799 14.489 1.00 91.88 235 LEU A O 1
ATOM 1819 N N . VAL A 1 236 ? -8.146 -12.335 14.891 1.00 89.19 236 VAL A N 1
ATOM 1820 C CA . VAL A 1 236 ? -7.892 -13.674 15.412 1.00 89.19 236 VAL A CA 1
ATOM 1821 C C . VAL A 1 236 ? -8.866 -14.613 14.729 1.00 89.19 236 VAL A C 1
ATOM 1823 O O . VAL A 1 236 ? -10.075 -14.390 14.779 1.00 89.19 236 VAL A O 1
ATOM 1826 N N . ASN A 1 237 ? -8.354 -15.636 14.044 1.00 86.44 237 ASN A N 1
ATOM 1827 C CA . ASN A 1 237 ? -9.167 -16.666 13.385 1.00 86.44 237 ASN A CA 1
ATOM 1828 C C . ASN A 1 237 ? -10.292 -16.092 12.494 1.00 86.44 237 ASN A C 1
ATOM 1830 O O . ASN A 1 237 ? -11.436 -16.546 12.524 1.00 86.44 237 ASN A O 1
ATOM 1834 N N . GLY A 1 238 ? -9.980 -15.039 11.727 1.00 87.75 238 GLY A N 1
ATOM 1835 C CA . GLY A 1 238 ? -10.929 -14.370 10.827 1.00 87.75 238 GLY A CA 1
ATOM 1836 C C . GLY A 1 238 ? -11.974 -13.482 11.517 1.00 87.75 238 GLY A C 1
ATOM 1837 O O . GLY A 1 238 ? -12.897 -13.008 10.853 1.00 87.75 238 GLY A O 1
ATOM 1838 N N . LYS A 1 239 ? -11.843 -13.241 12.826 1.00 92.69 239 LYS A N 1
ATOM 1839 C CA . LYS A 1 239 ? -12.708 -12.350 13.607 1.00 92.69 239 LYS A CA 1
ATOM 1840 C C . LYS A 1 239 ? -11.939 -11.125 14.072 1.00 92.69 239 LYS A C 1
ATOM 1842 O O . LYS A 1 239 ? -10.815 -11.235 14.556 1.00 92.69 239 LYS A O 1
ATOM 1847 N N . LEU A 1 240 ? -12.567 -9.964 13.948 1.00 94.44 240 LEU A N 1
ATOM 1848 C CA . LEU A 1 240 ? -12.049 -8.711 14.460 1.00 94.44 240 LEU A CA 1
ATOM 1849 C C . LEU A 1 240 ? -12.440 -8.579 15.934 1.00 94.44 240 LEU A C 1
ATOM 1851 O O . LEU A 1 240 ? -13.611 -8.434 16.270 1.00 94.44 240 LEU A O 1
ATOM 1855 N N . MET A 1 241 ? -11.455 -8.657 16.811 1.00 93.62 241 MET A N 1
ATOM 1856 C CA . MET A 1 241 ? -11.581 -8.432 18.241 1.00 93.62 241 MET A CA 1
ATOM 1857 C C . MET A 1 241 ? -11.395 -6.945 18.515 1.00 93.62 241 MET A C 1
ATOM 1859 O O . MET A 1 241 ? -10.351 -6.383 18.182 1.00 93.62 241 MET A O 1
ATOM 1863 N N . ILE A 1 242 ? -12.393 -6.300 19.111 1.00 93.69 242 ILE A N 1
ATOM 1864 C CA . ILE A 1 242 ? -12.352 -4.867 19.399 1.00 93.69 242 ILE A CA 1
ATOM 1865 C C . ILE A 1 242 ? -12.617 -4.636 20.876 1.00 93.69 242 ILE A C 1
ATOM 1867 O O . ILE A 1 242 ? -13.595 -5.127 21.436 1.00 93.69 242 ILE A O 1
ATOM 1871 N N . THR A 1 243 ? -11.739 -3.845 21.480 1.00 92.19 243 THR A N 1
ATOM 1872 C CA . THR A 1 243 ? -11.795 -3.472 22.893 1.00 92.19 243 THR A CA 1
ATOM 1873 C C . THR A 1 243 ? -12.083 -1.994 23.001 1.00 92.19 243 THR A C 1
ATOM 1875 O O . THR A 1 243 ? -11.361 -1.185 22.414 1.00 92.19 243 THR A O 1
ATOM 1878 N N . THR A 1 244 ? -13.089 -1.619 23.776 1.00 90.31 244 THR A N 1
ATOM 1879 C CA . THR A 1 244 ? -13.381 -0.223 24.114 1.00 90.31 244 THR A CA 1
ATOM 1880 C C . THR A 1 244 ? -13.014 0.051 25.573 1.00 90.31 244 THR A C 1
ATOM 1882 O O . THR A 1 244 ? -12.320 -0.729 26.221 1.00 90.31 244 THR A O 1
ATOM 1885 N N . GLY A 1 245 ? -13.442 1.189 26.122 1.00 83.88 245 GLY A N 1
ATOM 1886 C CA . GLY A 1 245 ? -13.275 1.451 27.550 1.00 83.88 245 GLY A CA 1
ATOM 1887 C C . GLY A 1 245 ? -14.168 0.612 28.467 1.00 83.88 245 GLY A C 1
ATOM 1888 O O . GLY A 1 245 ? -13.876 0.533 29.659 1.00 83.88 245 GLY A O 1
ATOM 1889 N N . SER A 1 246 ? -15.228 0.007 27.931 1.00 85.75 246 SER A N 1
ATOM 1890 C CA . SER A 1 246 ? -16.317 -0.600 28.709 1.00 85.75 246 SER A CA 1
ATOM 1891 C C . SER A 1 246 ? -16.722 -1.999 28.251 1.00 85.75 246 SER A C 1
ATOM 1893 O O . SER A 1 246 ? -17.501 -2.665 28.939 1.00 85.75 246 SER A O 1
ATOM 1895 N N . ASP A 1 247 ? -16.244 -2.435 27.091 1.00 90.06 247 ASP A N 1
ATOM 1896 C CA . ASP A 1 247 ? -16.546 -3.750 26.552 1.00 90.06 247 ASP A CA 1
ATOM 1897 C C . ASP A 1 247 ? -15.425 -4.296 25.666 1.00 90.06 247 ASP A C 1
ATOM 1899 O O . ASP A 1 247 ? -14.494 -3.600 25.254 1.00 90.06 247 ASP A O 1
ATOM 1903 N N . THR A 1 248 ? -15.522 -5.592 25.410 1.00 92.12 248 THR A N 1
ATOM 1904 C CA . THR A 1 248 ? -14.786 -6.300 24.368 1.00 92.12 248 THR A CA 1
ATOM 1905 C C . THR A 1 248 ? -15.794 -7.079 23.541 1.00 92.12 248 THR A C 1
ATOM 1907 O O . THR A 1 248 ? -16.712 -7.680 24.099 1.00 92.12 248 THR A O 1
ATOM 1910 N N . GLY A 1 249 ? -15.639 -7.074 22.223 1.00 92.50 249 GLY A N 1
ATOM 1911 C CA . GLY A 1 249 ? -16.489 -7.845 21.323 1.00 92.50 249 GLY A CA 1
ATOM 1912 C C . GLY A 1 249 ? -15.706 -8.458 20.176 1.00 92.50 249 GLY A C 1
ATOM 1913 O O . GLY A 1 249 ? -14.630 -7.977 19.812 1.00 92.50 249 GLY A O 1
ATOM 1914 N N . ALA A 1 250 ? -16.271 -9.514 19.601 1.00 94.44 250 ALA A N 1
ATOM 1915 C CA . ALA A 1 250 ? -15.784 -10.127 18.374 1.00 94.44 250 ALA A CA 1
ATOM 1916 C C . ALA A 1 250 ? -16.745 -9.828 17.228 1.00 94.44 250 ALA A C 1
ATOM 1918 O O . ALA A 1 250 ? -17.959 -9.962 17.378 1.00 94.44 250 ALA A O 1
ATOM 1919 N N . PHE A 1 251 ? -16.199 -9.493 16.068 1.00 95.94 251 PHE A N 1
ATOM 1920 C CA . PHE A 1 251 ? -16.954 -9.151 14.871 1.00 95.94 251 PHE A CA 1
ATOM 1921 C C . PHE A 1 251 ? -16.482 -10.011 13.707 1.00 95.94 251 PHE A C 1
ATOM 1923 O O . PHE A 1 251 ? -15.288 -10.248 13.529 1.00 95.94 251 PHE A O 1
ATOM 1930 N N . ASP A 1 252 ? -17.412 -10.500 12.901 1.00 94.19 252 ASP A N 1
ATOM 1931 C CA . ASP A 1 252 ? -17.063 -11.215 11.681 1.00 94.19 252 ASP A CA 1
ATOM 1932 C C . ASP A 1 252 ? -16.539 -10.229 10.626 1.00 94.19 252 ASP A C 1
ATOM 1934 O O . ASP A 1 252 ? -17.196 -9.239 10.304 1.00 94.19 252 ASP A O 1
ATOM 1938 N N . VAL A 1 253 ? -15.352 -10.491 10.075 1.00 92.56 253 VAL A N 1
ATOM 1939 C CA . VAL A 1 253 ? -14.676 -9.552 9.160 1.00 92.56 253 VAL A CA 1
ATOM 1940 C C . VAL A 1 253 ? -15.398 -9.411 7.823 1.00 92.56 253 VAL A C 1
ATOM 1942 O O . VAL A 1 253 ? -15.280 -8.379 7.175 1.00 92.56 253 VAL A O 1
ATOM 1945 N N . LYS A 1 254 ? -16.140 -10.431 7.381 1.00 89.56 254 LYS A N 1
ATOM 1946 C CA . LYS A 1 254 ? -16.840 -10.389 6.091 1.00 89.56 254 LYS A CA 1
ATOM 1947 C C . LYS A 1 254 ? -18.161 -9.639 6.212 1.00 89.56 254 LYS A C 1
ATOM 1949 O O . LYS A 1 254 ? -18.441 -8.728 5.439 1.00 89.56 254 LYS A O 1
ATOM 1954 N N . SER A 1 255 ? -18.980 -10.021 7.185 1.00 90.38 255 SER A N 1
ATOM 1955 C CA . SER A 1 255 ? -20.330 -9.485 7.369 1.00 90.38 255 SER A CA 1
ATOM 1956 C C . SER A 1 255 ? -20.382 -8.212 8.211 1.00 90.38 255 SER A C 1
ATOM 1958 O O . SER A 1 255 ? -21.373 -7.490 8.139 1.00 90.38 255 SER A O 1
ATOM 1960 N N . GLY A 1 256 ? -19.351 -7.935 9.014 1.00 90.81 256 GLY A N 1
ATOM 1961 C CA . GLY A 1 256 ? -19.329 -6.815 9.958 1.00 90.81 256 GLY A CA 1
ATOM 1962 C C . GLY A 1 256 ? -20.215 -7.031 11.184 1.00 90.81 256 GLY A C 1
ATOM 1963 O O . GLY A 1 256 ? -20.324 -6.144 12.028 1.00 90.81 256 GLY A O 1
ATOM 1964 N N . ARG A 1 257 ? -20.868 -8.196 11.290 1.00 93.38 257 ARG A N 1
ATOM 1965 C CA . ARG A 1 257 ? -21.798 -8.501 12.376 1.00 93.38 257 ARG A CA 1
ATOM 1966 C C . ARG A 1 257 ? -21.047 -8.820 13.656 1.00 93.38 257 ARG A C 1
ATOM 1968 O O . ARG A 1 257 ? -20.044 -9.535 13.644 1.00 93.38 257 ARG A O 1
ATOM 1975 N N . GLU A 1 258 ? -21.586 -8.324 14.760 1.00 96.00 258 GLU A N 1
ATOM 1976 C CA . GLU A 1 258 ? -21.171 -8.726 16.097 1.00 96.00 258 GLU A CA 1
ATOM 1977 C C . GLU A 1 258 ? -21.474 -10.216 16.306 1.00 96.00 258 GLU A C 1
ATOM 1979 O O . GLU A 1 258 ? -22.582 -10.682 16.044 1.00 96.00 258 GLU A O 1
ATOM 1984 N N . VAL A 1 259 ? -20.464 -10.961 16.747 1.00 95.50 259 VAL A N 1
ATOM 1985 C CA . VAL A 1 259 ? -20.565 -12.376 17.117 1.00 95.50 259 VAL A CA 1
ATOM 1986 C C . VAL A 1 259 ? -20.921 -12.492 18.596 1.00 95.50 259 VAL A C 1
ATOM 1988 O O . VAL A 1 259 ? -21.784 -13.283 18.963 1.00 95.50 259 VAL A O 1
ATOM 1991 N N . TRP A 1 260 ? -20.250 -11.710 19.441 1.00 94.38 260 TRP A N 1
ATOM 1992 C CA . TRP A 1 260 ? -20.520 -11.615 20.872 1.00 94.38 260 TRP A CA 1
ATOM 1993 C C . TRP A 1 260 ? -19.948 -10.316 21.442 1.00 94.38 260 TRP A C 1
ATOM 1995 O O . TRP A 1 260 ? -19.039 -9.716 20.857 1.00 94.38 260 TRP A O 1
ATOM 2005 N N . ARG A 1 261 ? -20.435 -9.932 22.627 1.00 93.75 261 ARG A N 1
ATOM 2006 C CA . ARG A 1 261 ? -19.925 -8.806 23.413 1.00 93.75 261 ARG A CA 1
ATOM 2007 C C . ARG A 1 261 ? -19.946 -9.116 24.906 1.00 93.75 261 ARG A C 1
ATOM 2009 O O . ARG A 1 261 ? -20.937 -9.604 25.440 1.00 93.75 261 ARG A O 1
ATOM 2016 N N . GLN A 1 262 ? -18.852 -8.775 25.574 1.00 91.19 262 GLN A N 1
ATOM 2017 C CA . GLN A 1 262 ? -18.651 -8.910 27.012 1.00 91.19 262 GLN A CA 1
ATOM 2018 C C . GLN A 1 262 ? -18.445 -7.514 27.613 1.00 91.19 262 GLN A C 1
ATOM 2020 O O . GLN A 1 262 ? -17.566 -6.771 27.172 1.00 91.19 262 GLN A O 1
ATOM 2025 N N . ARG A 1 263 ? -19.226 -7.151 28.638 1.00 88.94 263 ARG A N 1
ATOM 2026 C CA . ARG A 1 263 ? -18.972 -5.931 29.424 1.00 88.94 263 ARG A CA 1
ATOM 2027 C C . ARG A 1 263 ? -17.807 -6.148 30.389 1.00 88.94 263 ARG A C 1
ATOM 2029 O O . ARG A 1 263 ? -17.724 -7.189 31.034 1.00 88.94 263 ARG A O 1
ATOM 2036 N N . GLY A 1 264 ? -16.957 -5.138 30.529 1.00 78.06 264 GLY A N 1
ATOM 2037 C CA . GLY A 1 264 ? -15.809 -5.141 31.436 1.00 78.06 264 GLY A CA 1
ATOM 2038 C C . GLY A 1 264 ? -14.862 -3.988 31.120 1.00 78.06 264 GLY A C 1
ATOM 2039 O O . GLY A 1 264 ? -14.881 -3.462 30.009 1.00 78.06 264 GLY A O 1
ATOM 2040 N N . ILE A 1 265 ? -14.040 -3.562 32.084 1.00 62.81 265 ILE A N 1
ATOM 2041 C CA . ILE A 1 265 ? -13.022 -2.536 31.816 1.00 62.81 265 ILE A CA 1
ATOM 2042 C C . ILE A 1 265 ? -12.047 -3.114 30.789 1.00 62.81 265 ILE A C 1
ATOM 2044 O O . ILE A 1 265 ? -11.248 -3.992 31.106 1.00 62.81 265 ILE A O 1
ATOM 2048 N N . GLY A 1 266 ? -12.135 -2.622 29.554 1.00 58.94 266 GLY A N 1
ATOM 2049 C CA . GLY A 1 266 ? -11.248 -3.026 28.475 1.00 58.94 266 GLY A CA 1
ATOM 2050 C C . GLY A 1 266 ? -9.840 -2.504 28.736 1.00 58.94 266 GLY A C 1
ATOM 2051 O O . GLY A 1 266 ? -9.575 -1.299 28.632 1.00 58.94 266 GLY A O 1
ATOM 2052 N N . GLY A 1 267 ? -8.951 -3.412 29.128 1.00 65.38 267 GLY A N 1
ATOM 2053 C CA . GLY A 1 267 ? -7.506 -3.224 29.123 1.00 65.38 267 GLY A CA 1
ATOM 2054 C C . GLY A 1 267 ? -6.894 -3.857 27.873 1.00 65.38 267 GLY A C 1
ATOM 2055 O O . GLY A 1 267 ? -7.585 -4.584 27.158 1.00 65.38 267 GLY A O 1
ATOM 2056 N N . PRO A 1 2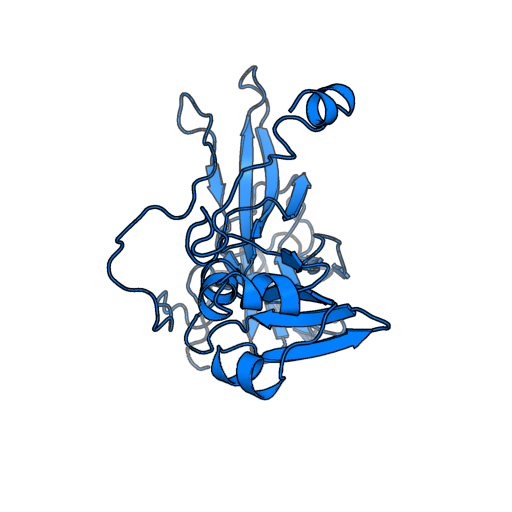68 ? -5.613 -3.588 27.587 1.00 70.25 268 PRO A N 1
ATOM 2057 C CA . PRO A 1 268 ? -4.925 -4.322 26.545 1.00 70.25 268 PRO A CA 1
ATOM 2058 C C . PRO A 1 268 ? -4.916 -5.811 26.877 1.00 70.25 268 PRO A C 1
ATOM 2060 O O . PRO A 1 268 ? -4.632 -6.173 28.019 1.00 70.25 268 PRO A O 1
ATOM 2063 N N . PHE A 1 269 ? -5.179 -6.655 25.890 1.00 77.56 269 PHE A N 1
ATOM 2064 C CA . PHE A 1 269 ? -5.010 -8.095 26.031 1.00 77.56 269 PHE A CA 1
ATOM 2065 C C . PHE A 1 269 ? -4.195 -8.665 24.881 1.00 77.56 269 PHE A C 1
ATOM 2067 O O . PHE A 1 269 ? -4.040 -8.045 23.826 1.00 77.56 269 PHE A O 1
ATOM 2074 N N . VAL A 1 270 ? -3.663 -9.849 25.140 1.00 81.25 270 VAL A N 1
ATOM 2075 C CA . VAL A 1 270 ? -2.961 -10.702 24.189 1.00 81.25 270 VAL A CA 1
ATOM 2076 C C . VAL A 1 270 ? -3.599 -12.083 24.249 1.00 81.25 270 VAL A C 1
ATOM 2078 O O . VAL A 1 270 ? -4.194 -12.453 25.265 1.00 81.25 270 VAL A O 1
ATOM 2081 N N . PHE A 1 271 ? -3.491 -12.841 23.169 1.00 75.88 271 PHE A N 1
ATOM 2082 C CA . PHE A 1 271 ? -3.898 -14.239 23.146 1.00 75.88 271 PHE A CA 1
ATOM 2083 C C . PHE A 1 271 ? -2.680 -15.100 23.457 1.00 75.88 271 PHE A C 1
ATOM 2085 O O . PHE A 1 271 ? -1.695 -15.071 22.728 1.00 75.88 271 PHE A O 1
ATOM 2092 N N . ALA A 1 272 ? -2.745 -15.837 24.566 1.00 65.44 272 ALA A N 1
ATOM 2093 C CA . ALA A 1 272 ? -1.661 -16.715 25.003 1.00 65.44 272 ALA A CA 1
ATOM 2094 C C . ALA A 1 272 ? -1.510 -17.968 24.118 1.00 65.44 272 ALA A C 1
ATOM 20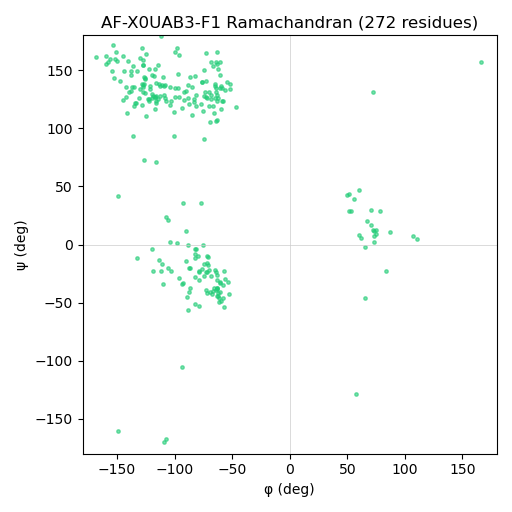96 O O . ALA A 1 272 ? -0.469 -18.614 24.161 1.00 65.44 272 ALA A O 1
ATOM 2097 N N . GLU A 1 273 ? -2.521 -18.291 23.307 1.00 54.19 273 GLU A N 1
ATOM 2098 C CA . GLU A 1 273 ? -2.513 -19.423 22.382 1.00 54.19 273 GLU A CA 1
ATOM 2099 C C . GLU A 1 273 ? -3.050 -18.966 21.020 1.00 54.19 273 GLU A C 1
ATOM 2101 O O . GLU A 1 273 ? -4.162 -18.434 20.925 1.00 54.19 273 GLU A O 1
ATOM 2106 N N . GLY A 1 274 ? -2.224 -19.136 19.986 1.00 47.50 274 GLY A N 1
ATOM 2107 C CA . GLY A 1 274 ? -2.555 -18.955 18.575 1.00 47.50 274 GLY A CA 1
ATOM 2108 C C . GLY A 1 274 ? -2.352 -20.256 17.821 1.00 47.50 274 GLY A C 1
ATOM 2109 O O . GLY A 1 274 ? -1.382 -20.971 18.160 1.00 47.50 274 GLY A O 1
#

Secondary structure (DSSP, 8-state):
-HHHHHTT-BTTB------SSS-SS-TT-EEEEEES-HHHHHHTT--HHHHHHHEEEEEEEEE-S---HHHHHHHT---EEEETTEEEEE-PPPTTPPPB-STTSSTT-------SS--S--S----PPP--TTS---EEEEEEETTEEEEEEEEE-TTS--EEEEEEEEETTT--EEEEEEE--S---STT-EE-SSEEEEESSTTPPEEEEETTT--EEEEETT-TT-SEEEEETTEEEEE-SSEEEEEETTT--EEEEEES-------S--

pLDDT: mean 89.92, std 9.12, range [47.5, 98.5]

Radius of gyration: 22.31 Å; Cα contacts (8 Å, |Δi|>4): 582; chains: 1; bounding box: 46×49×61 Å

InterPro domains:
  IPR002372 Pyrrolo-quinoline quinone repeat domain [PF13360] (168-266)
  IPR011047 Quinoprotein alcohol dehydrogenase-like superfamily [SSF50998] (95-268)
  IPR015943 WD40/YVTN repeat-like-containing domain superfamily [G3DSA:2.130.10.10] (123-273)
  IPR029063 S-adenosyl-L-methionine-dependent methyltransferase superfamily [G3DSA:3.40.50.150] (1-104)
  IPR029063 S-adenosyl-L-methionine-dependent methyltransferase superfamily [SSF53335] (2-64)

Organism: NCBI:txid412755

Solvent-accessible surface area (backbone atoms only — not comparable to full-atom values): 15318 Å² total; per-residue (Å²): 108,70,68,42,49,78,67,71,37,60,91,81,56,86,86,79,92,71,80,47,59,72,73,100,59,57,70,28,52,38,59,68,48,80,33,78,44,39,39,64,42,42,73,59,50,31,47,68,58,56,57,58,40,24,28,16,66,70,9,35,42,38,31,20,61,66,76,61,66,66,61,42,45,76,62,56,36,57,61,70,51,75,59,89,76,36,36,37,36,26,31,55,63,64,88,52,59,60,65,34,25,28,59,38,41,49,59,61,54,72,62,61,78,80,42,74,72,80,67,85,86,86,73,88,79,68,81,81,92,81,92,49,99,74,80,64,62,47,74,34,30,63,26,24,21,72,67,31,33,36,33,36,38,35,43,61,42,96,87,67,80,47,79,43,39,30,41,35,37,22,36,58,61,51,58,48,80,69,42,75,43,83,40,72,29,80,76,57,26,45,47,27,27,32,34,41,63,63,33,35,37,33,39,54,38,73,57,31,37,34,27,36,21,34,52,86,69,68,46,80,76,45,64,34,79,93,34,42,40,53,57,32,47,43,75,55,96,73,25,38,38,40,24,18,67,54,26,40,32,36,24,36,66,88,82,44,43,77,75,48,75,45,81,43,79,41,67,93,81,61,45,96,75,131

Mean predicted aligned error: 6.11 Å

Nearest PDB structures (foldseek):
  5ltd-assembly1_A  TM=5.521E-01  e=1.766E-04  Ogataea angusta
  8afq-assembly1_C  TM=6.913E-01  e=2.247E-03  Saccharomyces cerevisiae
  5ltd-assembly2_B  TM=5.709E-01  e=3.107E-04  Ogataea angusta
  4v16-assembly1_A  TM=6.541E-01  e=3.955E-03  Kluyveromyces lactis
  8afy-assembly1_B  TM=6.643E-01  e=4.428E-03  Saccharomyces cerevisiae

Sequence (274 aa):
RAFIQSKGLYGRVSVEQSDMKRLPYAENLVNLVVAEDLGALLGKGLALKEVFRVLTPHGALCFKGGADAGKLKATGFGEVRTSGAWTVAVKPRPAEMDDWPYFDYGPEGGSVSKDMLAGPMTSLRWRIPMYSKHCRDVVRGWVSAGGRMFYCRSVFTPDGLRQRIFLTARDAYNGQLLWRKRVVSWMIGDRNVLATPDRLYLPLEPKGPVVALDAATGGVVQTYEGTGGCRQVMLVNGKLMITTGSDTGAFDVKSGREVWRQRGIGGPFVFAEG